Protein AF-A0AAW1CPH3-F1 (afdb_monomer)

Sequence (191 aa):
MELYNGFWQSIVKRCFHSVTSPLFIKCTDALCAEPLKKKKRLDPAIIKQREERKKRRLEKQIRRLEKNVRQFKPISECEIPLEIINNRKLHERTIAINREIIDKRLSVFKQWSQLKVNQNLKDALMIDRISASHRRALDNLKLVSPFLYKAAIEAESNFLPFKAVGPVETPPIEKFDSPDGEYNDISKKWD

Mean predicted aligned error: 14.7 Å

InterPro domains:
  IPR019192 Large ribosomal subunit protein mL40 [PF09812] (31-190)
  IPR039145 Large ribosomal subunit protein mL40, metazoa/plants [PTHR13359] (25-190)

Solvent-accessible surface area (backbone atoms only — not comparable to full-atom values): 12862 Å² total; per-residue (Å²): 142,81,88,84,82,87,78,94,71,83,84,74,80,72,69,74,56,87,69,88,74,86,85,69,88,55,80,76,81,84,77,85,66,77,79,77,79,77,80,76,80,74,56,69,68,60,53,52,52,52,51,51,53,51,50,57,51,50,54,52,51,51,56,50,51,59,55,55,74,68,56,75,82,84,61,72,90,82,51,80,60,66,67,56,65,76,42,38,79,81,71,60,79,91,71,88,78,55,67,71,60,52,53,52,49,52,53,51,50,54,52,50,51,53,52,51,52,53,50,52,51,52,51,50,53,48,53,49,49,52,52,52,50,51,50,53,50,49,54,53,37,42,74,77,35,60,67,60,38,54,62,72,68,55,79,69,80,78,60,67,88,75,84,84,81,77,89,68,98,65,82,86,67,84,89,67,83,74,81,88,79,86,87,77,87,80,75,84,83,86,131

pLDDT: mean 85.1, std 16.48, range [34.34, 98.69]

Radius of gyration: 42.98 Å; Cα contacts (8 Å, |Δi|>4): 21; chains: 1; bounding box: 62×103×97 Å

Foldseek 3Di:
DDDDDDDDDDPPVFPFDFDDDDDDTDGDDDPPDDPDDPDDDDDPVVVVVVVVVVVVVVVVVVVVVVVVVPDDDDDPVVDDDPVCVVVVVVVDDPDDDDPVNVVVVVVVVVVVVVVVVVVVVVVVVVVVVVVVVVVVVLVVCCVVDVVVSVVVPDDDPPCPPDDDDDDDPDDDDPPDDDDDDDDDDPDDDDD

Structure (mmCIF, N/CA/C/O backbone):
data_AF-A0AAW1CPH3-F1
#
_entry.id   AF-A0AAW1CPH3-F1
#
loop_
_atom_site.group_PDB
_atom_site.id
_atom_site.type_symbol
_atom_site.label_atom_id
_atom_site.label_alt_id
_atom_site.label_comp_id
_atom_site.label_asym_id
_atom_site.label_entity_id
_atom_site.label_seq_id
_atom_site.pdbx_PDB_ins_code
_atom_site.Cartn_x
_atom_site.Cartn_y
_atom_site.Cartn_z
_atom_site.occupancy
_atom_site.B_iso_or_equiv
_atom_site.auth_seq_id
_atom_site.auth_comp_id
_atom_site.auth_asym_id
_atom_site.auth_atom_id
_atom_site.pdbx_PDB_model_num
ATOM 1 N N . MET A 1 1 ? 9.388 -62.680 68.139 1.00 41.94 1 MET A N 1
ATOM 2 C CA . MET A 1 1 ? 10.177 -63.852 67.704 1.00 41.94 1 MET A CA 1
ATOM 3 C C . MET A 1 1 ? 9.242 -64.745 66.907 1.00 41.94 1 MET A C 1
ATOM 5 O O . MET A 1 1 ? 8.567 -65.579 67.488 1.00 41.94 1 MET A O 1
ATOM 9 N N . GLU A 1 2 ? 9.151 -64.493 65.603 1.00 34.34 2 GLU A N 1
ATOM 10 C CA . GLU A 1 2 ? 8.293 -65.196 64.636 1.00 34.34 2 GLU A CA 1
ATOM 11 C C . GLU A 1 2 ? 9.205 -65.619 63.468 1.00 34.34 2 GLU A C 1
ATOM 13 O O . GLU A 1 2 ? 10.010 -64.807 63.022 1.00 34.34 2 GLU A O 1
ATOM 18 N N . LEU A 1 3 ? 9.369 -66.920 63.204 1.00 38.31 3 LEU A N 1
ATOM 19 C CA . LEU A 1 3 ? 8.631 -67.781 62.258 1.00 38.31 3 LEU A CA 1
ATOM 20 C C . LEU A 1 3 ? 9.247 -67.834 60.843 1.00 38.31 3 LEU A C 1
ATOM 22 O O . LEU A 1 3 ? 9.790 -66.858 60.345 1.00 38.31 3 LEU A O 1
ATOM 26 N N . TYR A 1 4 ? 9.031 -68.998 60.215 1.00 36.34 4 TYR A N 1
ATOM 27 C CA . TYR A 1 4 ? 9.249 -69.411 58.817 1.00 36.34 4 TYR A CA 1
ATOM 28 C C . TYR A 1 4 ? 10.580 -70.111 58.507 1.00 36.34 4 TYR A C 1
ATOM 30 O O . TYR A 1 4 ? 11.614 -69.489 58.315 1.00 36.34 4 TYR A O 1
ATOM 38 N N . ASN A 1 5 ? 10.642 -71.445 58.603 1.00 38.94 5 ASN A N 1
ATOM 39 C CA . ASN A 1 5 ? 10.091 -72.453 57.674 1.00 38.94 5 ASN A CA 1
ATOM 40 C C . ASN A 1 5 ? 10.500 -72.258 56.210 1.00 38.94 5 ASN A C 1
ATOM 42 O O . ASN A 1 5 ? 9.908 -71.460 55.497 1.00 38.94 5 ASN A O 1
ATOM 46 N N . GLY A 1 6 ? 11.405 -73.143 55.779 1.00 40.38 6 GLY A N 1
ATOM 47 C CA . GLY A 1 6 ? 11.276 -73.897 54.535 1.00 40.38 6 GLY A CA 1
ATOM 48 C C . GLY A 1 6 ? 11.672 -73.179 53.252 1.00 40.38 6 GLY A C 1
ATOM 49 O O . GLY A 1 6 ? 10.979 -72.283 52.803 1.00 40.38 6 GLY A O 1
ATOM 50 N N . PHE A 1 7 ? 12.705 -73.697 52.585 1.00 36.22 7 PHE A N 1
ATOM 51 C CA . PHE A 1 7 ? 12.556 -74.229 51.226 1.00 36.22 7 PHE A CA 1
ATOM 52 C C . PHE A 1 7 ? 13.875 -74.876 50.781 1.00 36.22 7 PHE A C 1
ATOM 54 O O . PHE A 1 7 ? 14.796 -74.220 50.301 1.00 36.22 7 PHE A O 1
ATOM 61 N N . TRP A 1 8 ? 13.959 -76.201 50.906 1.00 43.38 8 TRP A N 1
ATOM 62 C CA . TRP A 1 8 ? 14.760 -76.974 49.965 1.00 43.38 8 TRP A CA 1
ATOM 63 C C . TRP A 1 8 ? 14.093 -76.844 48.603 1.00 43.38 8 TRP A C 1
ATOM 65 O O . TRP A 1 8 ? 13.033 -77.431 48.408 1.00 43.38 8 TRP A O 1
ATOM 75 N N . GLN A 1 9 ? 14.697 -76.130 47.656 1.00 40.72 9 GLN A N 1
ATOM 76 C CA . GLN A 1 9 ? 14.417 -76.385 46.247 1.00 40.72 9 GLN A CA 1
ATOM 77 C C . GLN A 1 9 ? 15.702 -76.356 45.430 1.00 40.72 9 GLN A C 1
ATOM 79 O O . GLN A 1 9 ? 16.324 -75.323 45.196 1.00 40.72 9 GLN A O 1
ATOM 84 N N . SER A 1 10 ? 16.070 -77.560 44.999 1.00 43.00 10 SER A N 1
ATOM 85 C CA . SER A 1 10 ? 17.005 -77.864 43.931 1.00 43.00 10 SER A CA 1
ATOM 86 C C . SER A 1 10 ? 16.874 -76.872 42.771 1.00 43.00 10 SER A C 1
ATOM 88 O O . SER A 1 10 ? 15.887 -76.897 42.033 1.00 43.00 10 SER A O 1
ATOM 90 N N . ILE A 1 11 ? 17.897 -76.049 42.544 1.00 48.59 11 ILE A N 1
ATOM 91 C CA . ILE A 1 11 ? 18.018 -75.252 41.317 1.00 48.59 11 ILE A CA 1
ATOM 92 C C . ILE A 1 11 ? 18.600 -76.164 40.230 1.00 48.59 11 ILE A C 1
ATOM 94 O O . ILE A 1 11 ? 19.672 -75.936 39.683 1.00 48.59 11 ILE A O 1
ATOM 98 N N . VAL A 1 12 ? 17.861 -77.221 39.892 1.00 49.38 12 VAL A N 1
ATOM 99 C CA . VAL A 1 12 ? 17.913 -77.767 38.538 1.00 49.38 12 VAL A CA 1
ATOM 100 C C . VAL A 1 12 ? 17.024 -76.832 37.724 1.00 49.38 12 VAL A C 1
ATOM 102 O O . VAL A 1 12 ? 15.829 -77.078 37.560 1.00 49.38 12 VAL A O 1
ATOM 105 N N . LYS A 1 13 ? 17.581 -75.699 37.279 1.00 53.50 13 LYS A N 1
ATOM 106 C CA . LYS A 1 13 ? 16.906 -74.821 36.314 1.00 53.50 13 LYS A CA 1
ATOM 107 C C . LYS A 1 13 ? 16.882 -75.541 34.973 1.00 53.50 13 LYS A C 1
ATOM 109 O O . LYS A 1 13 ? 17.753 -75.364 34.130 1.00 53.50 13 LYS A O 1
ATOM 114 N N . ARG A 1 14 ? 15.883 -76.403 34.810 1.00 50.94 14 ARG A N 1
ATOM 115 C CA . ARG A 1 14 ? 15.535 -77.003 33.530 1.00 50.94 14 ARG A CA 1
ATOM 116 C C . ARG A 1 14 ? 14.948 -75.889 32.665 1.00 50.94 14 ARG A C 1
ATOM 118 O O . ARG A 1 14 ? 13.814 -75.477 32.888 1.00 50.94 14 ARG A O 1
ATOM 125 N N . CYS A 1 15 ? 15.711 -75.369 31.708 1.00 58.75 15 CYS A N 1
ATOM 126 C CA . CYS A 1 15 ? 15.195 -74.422 30.717 1.00 58.75 15 CYS A CA 1
ATOM 127 C C . CYS A 1 15 ? 14.383 -75.177 29.653 1.00 58.75 15 CYS A C 1
ATOM 129 O O . CYS A 1 15 ? 14.742 -75.188 28.479 1.00 58.75 15 CYS A O 1
ATOM 131 N N . PHE A 1 16 ? 13.300 -75.835 30.068 1.00 51.44 16 PHE A N 1
ATOM 132 C CA . PHE A 1 16 ? 12.337 -76.434 29.152 1.00 51.44 16 PHE A CA 1
ATOM 133 C C . PHE A 1 16 ? 11.347 -75.360 28.707 1.00 51.44 16 PHE A C 1
ATOM 135 O O . PHE A 1 16 ? 10.623 -74.808 29.530 1.00 51.44 16 PHE A O 1
ATOM 142 N N . HIS A 1 17 ? 11.311 -75.070 27.409 1.00 60.88 17 HIS A N 1
ATOM 143 C CA . HIS A 1 17 ? 10.282 -74.218 26.820 1.00 60.88 17 HIS A CA 1
ATOM 144 C C . HIS A 1 17 ? 9.398 -75.076 25.911 1.00 60.88 17 HIS A C 1
ATOM 146 O O . HIS A 1 17 ? 9.890 -75.658 24.944 1.00 60.88 17 HIS A O 1
ATOM 152 N N . SER A 1 18 ? 8.101 -75.165 26.218 1.00 52.84 18 SER A N 1
ATOM 153 C CA . SER A 1 18 ? 7.096 -75.762 25.333 1.00 52.84 18 SER A CA 1
ATOM 154 C C . SER A 1 18 ? 6.430 -74.660 24.518 1.00 52.84 18 SER A C 1
ATOM 156 O O . SER A 1 18 ? 5.607 -73.910 25.039 1.00 52.84 18 SER A O 1
ATOM 158 N N . VAL A 1 19 ? 6.790 -74.553 23.242 1.00 56.03 19 VAL A N 1
ATOM 159 C CA . VAL A 1 19 ? 6.025 -73.758 2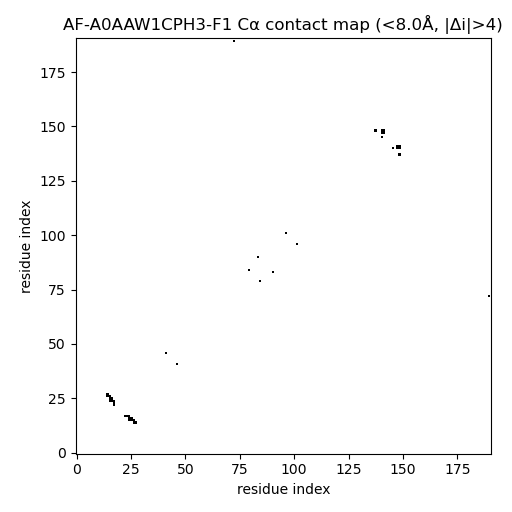2.274 1.00 56.03 19 VAL A CA 1
ATOM 160 C C . VAL A 1 19 ? 4.993 -74.679 21.622 1.00 56.03 19 VAL A C 1
ATOM 162 O O . VAL A 1 19 ? 5.284 -75.834 21.312 1.00 56.03 19 VAL A O 1
ATOM 165 N N . THR A 1 20 ? 3.767 -74.185 21.494 1.00 55.59 20 THR A N 1
ATOM 166 C CA . THR A 1 20 ? 2.568 -74.905 21.055 1.00 55.59 20 THR A CA 1
ATOM 167 C C . THR A 1 20 ? 2.736 -75.545 19.661 1.00 55.59 20 THR A C 1
ATOM 169 O O . THR A 1 20 ? 2.799 -74.822 18.680 1.00 55.59 20 THR A O 1
ATOM 172 N N . SER A 1 21 ? 2.758 -76.889 19.622 1.00 57.75 21 SER A N 1
ATOM 173 C CA . SER A 1 21 ? 2.566 -77.866 18.513 1.00 57.75 21 SER A CA 1
ATOM 174 C C . SER A 1 21 ? 3.352 -77.753 17.174 1.00 57.75 21 SER A C 1
ATOM 176 O O . SER A 1 21 ? 3.432 -76.669 16.603 1.00 57.75 21 SER A O 1
ATOM 178 N N . PRO A 1 22 ? 3.815 -78.880 16.569 1.00 58.44 22 PRO A N 1
ATOM 179 C CA . PRO A 1 22 ? 3.953 -80.224 17.135 1.00 58.44 22 PRO A CA 1
ATOM 180 C C . PRO A 1 22 ? 5.276 -80.349 17.918 1.00 58.44 22 PRO A C 1
ATOM 182 O O . PRO A 1 22 ? 6.305 -79.786 17.556 1.00 58.44 22 PRO A O 1
ATOM 185 N N . LEU A 1 23 ? 5.196 -81.044 19.053 1.00 59.91 23 LEU A N 1
ATOM 186 C CA . LEU A 1 23 ? 6.109 -81.036 20.204 1.00 59.91 23 LEU A CA 1
ATOM 187 C C . LEU A 1 23 ? 7.581 -81.387 19.895 1.00 59.91 23 LEU A C 1
ATOM 189 O O . LEU A 1 23 ? 7.905 -82.542 19.636 1.00 59.91 23 LEU A O 1
ATOM 193 N N . PHE A 1 24 ? 8.491 -80.424 20.087 1.00 58.25 24 PHE A N 1
ATOM 194 C CA . PHE A 1 24 ? 9.937 -80.667 20.187 1.00 58.25 24 PHE A CA 1
ATOM 195 C C . PHE A 1 24 ? 10.493 -79.995 21.449 1.00 58.25 24 PHE A C 1
ATOM 197 O O . PHE A 1 24 ? 10.568 -78.768 21.524 1.00 58.25 24 PHE A O 1
ATOM 204 N N . ILE A 1 25 ? 10.893 -80.783 22.451 1.00 66.06 25 ILE A N 1
ATOM 205 C CA . ILE A 1 25 ? 11.572 -80.259 23.644 1.00 66.06 25 ILE A CA 1
ATOM 206 C C . ILE A 1 25 ? 13.019 -79.953 23.251 1.00 66.06 25 ILE A C 1
ATOM 208 O O . ILE A 1 25 ? 13.783 -80.863 22.937 1.00 66.06 25 ILE A O 1
ATOM 212 N N . LYS A 1 26 ? 13.400 -78.672 23.259 1.00 61.72 26 LYS A N 1
ATOM 213 C CA . LYS A 1 26 ? 14.785 -78.240 23.030 1.00 61.72 26 LYS A CA 1
ATOM 214 C C . LYS A 1 26 ? 15.433 -77.879 24.362 1.00 61.72 26 LYS A C 1
ATOM 216 O O . LYS A 1 26 ? 14.870 -77.098 25.125 1.00 61.72 26 LYS A O 1
ATOM 221 N N . CYS A 1 27 ? 16.611 -78.437 24.624 1.00 58.16 27 CYS A N 1
ATOM 222 C CA . CYS A 1 27 ? 17.436 -78.096 25.778 1.00 58.16 27 CYS A CA 1
ATOM 223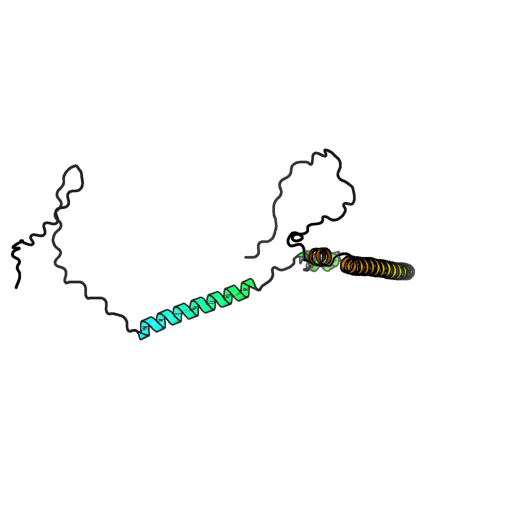 C C . CYS A 1 27 ? 18.651 -77.305 25.279 1.00 58.16 27 CYS A C 1
ATOM 225 O O . CYS A 1 27 ? 19.360 -77.775 24.394 1.00 58.16 27 CYS A O 1
ATOM 227 N N . THR A 1 28 ? 18.862 -76.093 25.791 1.00 63.22 28 THR A N 1
ATOM 228 C CA . THR A 1 28 ? 20.076 -75.307 25.520 1.00 63.22 28 THR A CA 1
ATOM 229 C C . THR A 1 28 ? 21.076 -75.508 26.647 1.00 63.22 28 THR A C 1
ATOM 231 O O . THR A 1 28 ? 20.691 -75.407 27.815 1.00 63.22 28 THR A O 1
ATOM 234 N N . ASP A 1 29 ? 22.344 -75.735 26.306 1.00 63.59 29 ASP A N 1
ATOM 235 C CA . ASP A 1 29 ? 23.420 -75.873 27.286 1.00 63.59 29 ASP A CA 1
ATOM 236 C C . ASP A 1 29 ? 23.623 -74.578 28.078 1.00 63.59 29 ASP A C 1
ATOM 238 O O . ASP A 1 29 ? 23.593 -73.467 27.537 1.00 63.59 29 ASP A O 1
ATOM 242 N N . ALA A 1 30 ? 23.833 -74.717 29.386 1.00 66.81 30 ALA A N 1
ATOM 243 C CA . ALA A 1 30 ? 24.163 -73.590 30.242 1.00 66.81 30 ALA A CA 1
ATOM 244 C C . ALA A 1 30 ? 25.594 -73.127 29.927 1.00 66.81 30 ALA A C 1
ATOM 246 O O . ALA A 1 30 ? 26.569 -73.691 30.417 1.00 66.81 30 ALA A O 1
ATOM 247 N N . LEU A 1 31 ? 25.725 -72.091 29.095 1.00 63.47 31 LEU A N 1
ATOM 248 C CA . LEU A 1 31 ? 27.000 -71.414 28.876 1.00 63.47 31 LEU A CA 1
ATOM 249 C C . LEU A 1 31 ? 27.389 -70.681 30.167 1.00 63.47 31 LEU A C 1
ATOM 251 O O . LEU A 1 31 ? 26.891 -69.593 30.457 1.00 63.47 31 LEU A O 1
ATOM 255 N N . CYS A 1 32 ? 28.277 -71.296 30.948 1.00 57.25 32 CYS A N 1
ATOM 256 C CA . CYS A 1 32 ? 28.870 -70.757 32.175 1.00 57.25 32 CYS A CA 1
ATOM 257 C C . CYS A 1 32 ? 29.866 -69.616 31.885 1.00 57.25 32 CYS A C 1
ATOM 259 O O . CYS A 1 32 ? 31.014 -69.660 32.322 1.00 57.25 32 CYS A O 1
ATOM 261 N N . ALA A 1 33 ? 29.460 -68.606 31.113 1.00 69.19 33 ALA A N 1
ATOM 262 C CA . ALA A 1 33 ? 30.272 -67.416 30.894 1.00 69.19 33 ALA A CA 1
ATOM 263 C C . ALA A 1 33 ? 30.428 -66.642 32.213 1.00 69.19 33 ALA A C 1
ATOM 265 O O . ALA A 1 33 ? 29.459 -66.474 32.960 1.00 69.19 33 ALA A O 1
ATOM 266 N N . GLU A 1 34 ? 31.638 -66.148 32.490 1.00 66.25 34 GLU A N 1
ATOM 267 C CA . GLU A 1 34 ? 31.864 -65.251 33.623 1.00 66.25 34 GLU A CA 1
ATOM 268 C C . GLU A 1 34 ? 30.907 -64.051 33.533 1.00 66.25 34 GLU A C 1
ATOM 270 O O . GLU A 1 34 ? 30.700 -63.502 32.442 1.00 66.25 34 GLU A O 1
ATOM 275 N N . PRO A 1 35 ? 30.300 -63.627 34.656 1.00 74.50 35 PRO A N 1
ATOM 276 C CA . PRO A 1 35 ? 29.352 -62.526 34.646 1.00 74.50 35 PRO A CA 1
ATOM 277 C C . PRO A 1 35 ? 29.997 -61.280 34.031 1.00 74.50 35 PRO A C 1
ATOM 279 O O . PRO A 1 35 ? 31.085 -60.857 34.428 1.00 74.50 35 PRO A O 1
ATOM 282 N N . LEU A 1 36 ? 29.313 -60.693 33.042 1.00 72.00 36 LEU A N 1
ATOM 283 C CA . LEU A 1 36 ? 29.802 -59.552 32.271 1.00 72.00 36 LEU A CA 1
ATOM 284 C C . LEU A 1 36 ? 30.292 -58.448 33.219 1.00 72.00 36 LEU A C 1
ATOM 286 O O . LEU A 1 36 ? 29.531 -57.962 34.062 1.00 72.00 36 LEU A O 1
ATOM 290 N N . LYS A 1 37 ? 31.559 -58.032 33.072 1.00 77.75 37 LYS A N 1
ATOM 291 C CA . LYS A 1 37 ? 32.145 -56.965 33.897 1.00 77.75 37 LYS A CA 1
ATOM 292 C C . LYS A 1 37 ? 31.219 -55.749 33.885 1.00 77.75 37 LYS A C 1
ATOM 294 O O . LYS A 1 37 ? 30.879 -55.220 32.823 1.00 77.75 37 LYS A O 1
ATOM 299 N N . LYS A 1 38 ? 30.812 -55.300 35.077 1.00 78.06 38 LYS A N 1
ATOM 300 C CA . LYS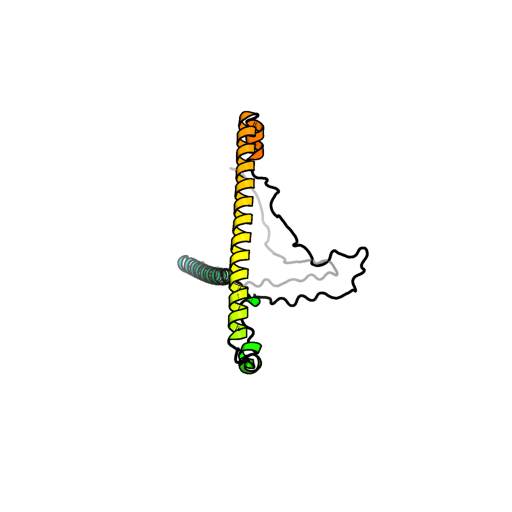 A 1 38 ? 29.914 -54.151 35.238 1.00 78.06 38 LYS A CA 1
ATOM 301 C C . LYS A 1 38 ? 30.505 -52.951 34.499 1.00 78.06 38 LYS A C 1
ATOM 303 O O . LYS A 1 38 ? 31.656 -52.580 34.736 1.00 78.06 38 LYS A O 1
ATOM 308 N N . LYS A 1 39 ? 29.722 -52.341 33.603 1.00 77.06 39 LYS A N 1
ATOM 309 C CA . LYS A 1 39 ? 30.138 -51.119 32.901 1.00 77.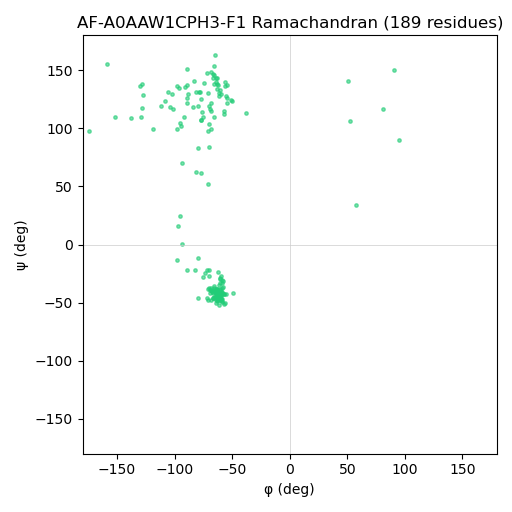06 39 LYS A CA 1
ATOM 310 C C . LYS A 1 39 ? 30.537 -50.076 33.945 1.00 77.06 39 LYS A C 1
ATOM 312 O O . LYS A 1 39 ? 29.735 -49.733 34.815 1.00 77.06 39 LYS A O 1
ATOM 317 N N . LYS A 1 40 ? 31.782 -49.598 33.872 1.00 78.50 40 LYS A N 1
ATOM 318 C CA . LYS A 1 40 ? 32.274 -48.554 34.775 1.00 78.50 40 LYS A CA 1
ATOM 319 C C . LYS A 1 40 ? 31.425 -47.299 34.574 1.00 78.50 40 LYS A C 1
ATOM 321 O O . LYS A 1 40 ? 31.194 -46.879 33.438 1.00 78.50 40 LYS A O 1
ATOM 326 N N . ARG A 1 41 ? 30.933 -46.728 35.677 1.00 78.12 41 ARG A N 1
ATOM 327 C CA . ARG A 1 41 ? 30.238 -45.438 35.652 1.00 78.12 41 ARG A CA 1
ATOM 328 C C . ARG A 1 41 ? 31.235 -44.401 35.141 1.00 78.12 41 ARG A C 1
ATOM 330 O O . ARG A 1 41 ? 32.356 -44.350 35.630 1.00 78.12 41 ARG A O 1
ATOM 337 N N . LEU A 1 42 ? 30.841 -43.640 34.124 1.00 75.81 42 LEU A N 1
ATOM 338 C CA . LEU A 1 42 ? 31.672 -42.560 33.602 1.00 75.81 42 LEU A CA 1
ATOM 339 C C . LEU A 1 42 ? 31.813 -41.470 34.663 1.00 75.81 42 LEU A C 1
ATOM 341 O O . LEU A 1 42 ? 30.857 -41.198 35.396 1.00 75.81 42 LEU A O 1
ATOM 345 N N . ASP A 1 43 ? 32.980 -40.835 34.699 1.00 84.19 43 ASP A N 1
ATOM 346 C CA . ASP A 1 43 ? 33.232 -39.729 35.613 1.00 84.19 43 ASP A CA 1
ATOM 347 C C . ASP A 1 43 ? 32.189 -38.619 35.413 1.00 84.19 43 ASP A C 1
ATOM 349 O O . ASP A 1 43 ? 31.839 -38.288 34.269 1.00 84.19 43 ASP A O 1
ATOM 353 N N . PRO A 1 44 ? 31.701 -37.995 36.499 1.00 85.06 44 PRO A N 1
ATOM 354 C CA . PRO A 1 44 ? 30.681 -36.951 36.416 1.00 85.06 44 PRO A CA 1
ATOM 355 C C . PRO A 1 44 ? 31.131 -35.764 35.547 1.00 85.06 44 PRO A C 1
ATOM 357 O O . PRO A 1 44 ? 30.317 -35.167 34.841 1.00 85.06 44 PRO A O 1
ATOM 360 N N . ALA A 1 45 ? 32.436 -35.470 35.514 1.00 86.38 45 ALA A N 1
ATOM 361 C CA . ALA A 1 45 ? 33.018 -34.436 34.661 1.00 86.38 45 ALA A CA 1
ATOM 362 C C . ALA A 1 45 ? 32.864 -34.740 33.156 1.00 86.38 45 ALA A C 1
ATOM 364 O O . ALA A 1 45 ? 32.543 -33.846 32.371 1.00 86.38 45 ALA A O 1
ATOM 365 N N . ILE A 1 46 ? 33.022 -36.004 32.747 1.00 85.06 46 ILE A N 1
ATOM 366 C CA . ILE A 1 46 ? 32.896 -36.432 31.344 1.00 85.06 46 ILE A CA 1
ATOM 367 C C . ILE A 1 46 ? 31.430 -36.358 30.891 1.00 85.06 46 ILE A C 1
ATOM 369 O O . ILE A 1 46 ? 31.151 -35.972 29.752 1.00 85.06 46 ILE A O 1
ATOM 373 N N . ILE A 1 47 ? 30.484 -36.694 31.775 1.00 85.44 47 ILE A N 1
ATOM 374 C CA . ILE A 1 47 ? 29.039 -36.589 31.506 1.00 85.44 47 ILE A CA 1
ATOM 375 C C . ILE A 1 47 ? 28.650 -35.120 31.301 1.00 85.44 47 ILE A C 1
ATOM 377 O O . ILE A 1 47 ? 28.104 -34.781 30.248 1.00 85.44 47 ILE A O 1
ATOM 381 N N . LYS A 1 48 ? 29.049 -34.237 32.228 1.00 88.94 48 LYS A N 1
ATOM 382 C CA . LYS A 1 48 ? 28.812 -32.788 32.134 1.00 88.94 48 LYS A CA 1
ATOM 383 C C . LYS A 1 48 ? 29.393 -32.196 30.847 1.00 88.94 48 LYS A C 1
ATOM 385 O O . LYS A 1 48 ? 28.725 -31.430 30.158 1.00 88.94 48 LYS A O 1
ATOM 390 N N . GLN A 1 49 ? 30.602 -32.608 30.456 1.00 89.69 49 GLN A N 1
ATOM 391 C CA . GLN A 1 49 ? 31.228 -32.141 29.216 1.00 89.69 49 GLN A CA 1
ATOM 392 C C . GLN A 1 49 ? 30.469 -32.608 27.959 1.00 89.69 49 GLN A C 1
ATOM 394 O O . GLN A 1 49 ? 30.366 -31.864 26.980 1.00 89.69 49 GLN A O 1
ATOM 399 N N . ARG A 1 50 ? 29.926 -33.834 27.950 1.00 90.19 50 ARG A N 1
ATOM 400 C CA . ARG A 1 50 ? 29.103 -34.337 26.833 1.00 90.19 50 ARG A CA 1
ATOM 401 C C . ARG A 1 50 ? 27.784 -33.577 26.720 1.00 90.19 50 ARG A C 1
ATOM 403 O O . ARG A 1 50 ? 27.382 -33.244 25.605 1.00 90.19 50 ARG A O 1
ATOM 410 N N . GLU A 1 51 ? 27.138 -33.292 27.843 1.00 90.75 51 GLU A N 1
ATOM 411 C CA . GLU A 1 51 ? 25.905 -32.500 27.899 1.00 90.75 51 GLU A CA 1
ATOM 412 C C . GLU A 1 51 ? 26.141 -31.063 27.439 1.00 90.75 51 GLU A C 1
ATOM 414 O O . GLU A 1 51 ? 25.421 -30.570 26.573 1.00 90.75 51 GLU A O 1
ATOM 419 N N . GLU A 1 52 ? 27.212 -30.423 27.909 1.00 92.50 52 GLU A N 1
ATOM 420 C CA . GLU A 1 52 ? 27.564 -29.066 27.497 1.00 92.50 52 GLU A CA 1
ATOM 421 C C . GLU A 1 52 ? 27.887 -28.989 25.995 1.00 92.50 52 GLU A C 1
ATOM 423 O O . GLU A 1 52 ? 27.460 -28.062 25.305 1.00 92.50 52 GLU A O 1
ATOM 428 N N . ARG A 1 53 ? 28.562 -30.005 25.436 1.00 92.25 53 ARG A N 1
ATOM 429 C CA . ARG A 1 53 ? 28.773 -30.114 23.981 1.00 92.25 53 ARG A CA 1
ATOM 430 C C . ARG A 1 53 ? 27.454 -30.242 23.214 1.00 92.25 53 ARG A C 1
ATOM 432 O O . ARG A 1 53 ? 27.327 -29.626 22.157 1.00 92.25 53 ARG A O 1
ATOM 439 N N . LYS A 1 54 ? 26.483 -31.019 23.711 1.00 94.62 54 LYS A N 1
ATOM 440 C CA . LYS A 1 54 ? 25.147 -31.131 23.095 1.00 94.62 54 LYS A CA 1
ATOM 441 C C . LYS A 1 54 ? 24.390 -29.805 23.173 1.00 94.62 54 LYS A C 1
ATOM 443 O O . LYS A 1 54 ? 23.884 -29.353 22.151 1.00 94.62 54 LYS A O 1
ATOM 448 N N . LYS A 1 55 ? 24.407 -29.143 24.333 1.00 95.19 55 LYS A N 1
ATOM 449 C CA . LYS A 1 55 ? 23.783 -27.831 24.545 1.00 95.19 55 LYS A CA 1
ATOM 450 C C . LYS A 1 55 ? 24.337 -26.787 23.575 1.00 95.19 55 LYS A C 1
ATOM 452 O O . LYS A 1 55 ? 23.578 -26.195 22.820 1.00 95.19 55 LYS A O 1
ATOM 457 N N . ARG A 1 56 ? 25.665 -26.659 23.486 1.00 94.12 56 ARG A N 1
ATOM 458 C CA . ARG A 1 56 ? 26.327 -25.725 22.558 1.00 94.12 56 ARG A CA 1
ATOM 459 C C . ARG A 1 56 ? 26.011 -26.020 21.085 1.00 94.12 56 ARG A C 1
ATOM 461 O O . ARG A 1 56 ? 25.969 -25.098 20.274 1.00 94.12 56 ARG A O 1
ATOM 468 N N . ARG A 1 57 ? 25.825 -27.291 20.703 1.00 95.25 57 ARG A N 1
ATOM 469 C CA . ARG A 1 57 ? 25.416 -27.667 19.333 1.00 95.25 57 ARG A CA 1
ATOM 470 C C . ARG A 1 57 ? 23.987 -27.221 19.039 1.00 95.25 57 ARG A C 1
ATOM 472 O O . ARG A 1 57 ? 23.772 -26.593 18.006 1.00 95.25 57 ARG A O 1
ATOM 479 N N . LEU A 1 58 ? 23.063 -27.495 19.957 1.00 95.94 58 LEU A N 1
ATOM 480 C CA . LEU A 1 58 ? 21.663 -27.086 19.840 1.00 95.94 58 LEU A CA 1
ATOM 481 C C . LEU A 1 58 ? 21.531 -25.561 19.821 1.00 95.94 58 LEU A C 1
ATOM 483 O O . LEU A 1 58 ? 20.897 -25.025 18.924 1.00 95.94 58 LEU A O 1
ATOM 487 N N . GLU A 1 59 ? 22.219 -24.845 20.711 1.00 95.62 59 GLU A N 1
ATOM 488 C CA . GLU A 1 59 ? 22.241 -23.375 20.724 1.00 95.62 59 GLU A CA 1
ATOM 489 C C . GLU A 1 59 ? 22.731 -22.791 19.392 1.00 95.62 59 GLU A C 1
ATOM 491 O O . GLU A 1 59 ? 22.154 -21.837 18.876 1.00 95.62 59 GLU A O 1
ATOM 496 N N . LYS A 1 60 ? 23.780 -23.369 18.793 1.00 95.50 60 LYS A N 1
ATOM 497 C CA . LYS A 1 60 ? 24.265 -22.933 17.475 1.00 95.50 60 LYS A CA 1
ATOM 498 C C . LYS A 1 60 ? 23.252 -23.206 16.364 1.00 95.50 60 LYS A C 1
ATOM 500 O O . LYS A 1 60 ? 23.140 -22.387 15.457 1.00 95.50 60 LYS A O 1
ATOM 505 N N . GLN A 1 61 ? 22.556 -24.341 16.405 1.00 93.69 61 GLN A N 1
ATOM 506 C CA . GLN A 1 61 ? 21.514 -24.673 15.429 1.00 93.69 61 GLN A CA 1
ATOM 507 C C . GLN A 1 61 ? 20.318 -23.731 15.560 1.00 93.69 61 GLN A C 1
ATOM 509 O O . GLN A 1 61 ? 19.897 -23.166 14.557 1.00 93.69 61 GLN A O 1
ATOM 514 N N . ILE A 1 62 ? 19.859 -23.483 16.788 1.00 93.31 62 ILE A N 1
ATOM 515 C CA . ILE A 1 62 ? 18.795 -22.521 17.092 1.00 93.31 62 ILE A CA 1
ATOM 516 C C . ILE A 1 62 ? 19.175 -21.137 16.558 1.00 93.31 62 ILE A C 1
ATOM 518 O O . ILE A 1 62 ? 18.438 -20.583 15.754 1.00 93.31 62 ILE A O 1
ATOM 522 N N . ARG A 1 63 ? 20.380 -20.633 16.863 1.00 92.12 63 ARG A N 1
ATOM 523 C CA . ARG A 1 63 ? 20.850 -19.330 16.349 1.00 92.12 63 ARG A CA 1
ATOM 524 C C . ARG A 1 63 ? 20.884 -19.244 14.818 1.00 92.12 63 ARG A C 1
ATOM 526 O O . ARG A 1 63 ? 20.687 -18.167 14.263 1.00 92.12 63 ARG A O 1
ATOM 533 N N . ARG A 1 64 ? 21.176 -20.348 14.119 1.00 88.88 64 ARG A N 1
ATOM 534 C CA . ARG A 1 64 ? 21.155 -20.391 12.644 1.00 88.88 64 ARG A CA 1
ATOM 535 C C . ARG A 1 64 ? 19.726 -20.352 12.110 1.00 88.88 64 ARG A C 1
ATOM 537 O O . ARG A 1 64 ? 19.455 -19.568 11.209 1.00 88.88 64 ARG A O 1
ATOM 544 N N . LEU A 1 65 ? 18.828 -21.146 12.690 1.00 88.94 65 LEU A N 1
ATOM 545 C CA . LEU A 1 65 ? 17.414 -21.167 12.312 1.00 88.94 65 LEU A CA 1
ATOM 546 C C . LEU A 1 65 ? 16.744 -19.815 12.588 1.00 88.94 65 LEU A C 1
ATOM 548 O O . LEU A 1 65 ? 16.082 -19.277 11.711 1.00 88.94 65 LEU A O 1
ATOM 552 N N . GLU A 1 66 ? 17.005 -19.205 13.745 1.00 89.06 66 GLU A N 1
ATOM 553 C CA . GLU A 1 66 ? 16.521 -17.862 14.085 1.00 89.06 66 GLU A CA 1
ATOM 554 C C . GLU A 1 66 ? 17.000 -16.794 13.095 1.00 89.06 66 GLU A C 1
ATOM 556 O O . GLU A 1 66 ? 16.255 -15.870 12.775 1.00 89.06 66 GLU A O 1
ATOM 561 N N . LYS A 1 67 ? 18.239 -16.907 12.596 1.00 85.94 67 LYS A N 1
ATOM 562 C CA . LYS A 1 67 ? 18.763 -15.983 11.585 1.00 85.94 67 LYS A CA 1
ATOM 563 C C . LYS A 1 67 ? 18.038 -16.144 10.246 1.00 85.94 67 LYS A C 1
ATOM 565 O O . LYS A 1 67 ? 17.736 -15.132 9.622 1.00 85.94 67 LYS A O 1
ATOM 570 N N . ASN A 1 68 ? 17.747 -17.377 9.834 1.00 82.19 68 ASN A N 1
ATOM 571 C CA . ASN A 1 68 ? 17.051 -17.663 8.577 1.00 82.19 68 ASN A CA 1
ATOM 572 C C . ASN A 1 68 ? 15.580 -17.222 8.624 1.00 82.19 68 ASN A C 1
ATOM 574 O O . ASN A 1 68 ? 15.118 -16.587 7.687 1.00 82.19 68 ASN A O 1
ATOM 578 N N . VAL A 1 69 ? 14.870 -17.456 9.735 1.00 81.94 69 VAL A N 1
ATOM 579 C CA . VAL A 1 69 ? 13.459 -17.038 9.906 1.00 81.94 69 VAL A CA 1
ATOM 580 C C . VAL A 1 69 ? 13.278 -15.519 9.774 1.00 81.94 69 VAL A C 1
ATOM 582 O O . VAL A 1 69 ? 12.217 -15.046 9.381 1.00 81.94 69 VAL A O 1
ATOM 585 N N . ARG A 1 70 ? 14.316 -14.736 10.086 1.00 78.75 70 ARG A N 1
ATOM 586 C CA . ARG A 1 70 ? 14.297 -13.271 9.946 1.00 78.75 70 ARG A CA 1
ATOM 587 C C . ARG A 1 70 ? 14.528 -12.780 8.517 1.00 78.75 70 ARG A C 1
ATOM 589 O O . ARG A 1 70 ? 14.379 -11.585 8.277 1.00 78.75 70 ARG A O 1
ATOM 596 N N . GLN A 1 71 ? 14.945 -13.642 7.591 1.00 84.56 71 GLN A N 1
ATOM 597 C CA . GLN A 1 71 ? 15.137 -13.249 6.199 1.00 84.56 71 GLN A CA 1
ATOM 598 C C . GLN A 1 71 ? 13.777 -13.222 5.502 1.00 84.56 71 GLN A C 1
ATOM 600 O O . GLN A 1 71 ? 13.074 -14.227 5.440 1.00 84.56 71 GLN A O 1
ATOM 605 N N . PHE A 1 72 ? 13.391 -12.051 4.998 1.00 87.06 72 PHE A N 1
ATOM 606 C CA . PHE A 1 72 ? 12.168 -11.913 4.218 1.00 87.06 72 PHE A CA 1
ATOM 607 C C . PHE A 1 72 ? 12.338 -12.552 2.842 1.00 87.06 72 PHE A C 1
ATOM 609 O O . PHE A 1 72 ? 13.423 -12.521 2.257 1.00 87.06 72 PHE A O 1
ATOM 616 N N . LYS A 1 73 ? 11.243 -13.101 2.311 1.00 89.12 73 LYS A N 1
ATOM 617 C CA . LYS A 1 73 ? 11.192 -13.542 0.917 1.00 89.12 73 LYS A CA 1
ATOM 618 C C . LYS A 1 73 ? 11.408 -12.322 0.008 1.00 89.12 73 LYS A C 1
ATOM 620 O O . LYS A 1 73 ? 10.836 -11.268 0.297 1.00 89.12 73 LYS A O 1
ATOM 625 N N . PRO A 1 74 ? 12.214 -12.436 -1.058 1.00 89.38 74 PRO A N 1
ATOM 626 C CA . PRO A 1 74 ? 12.417 -11.327 -1.981 1.00 89.38 74 PRO A CA 1
ATOM 627 C C . PRO A 1 74 ? 11.119 -11.007 -2.733 1.00 89.38 74 PRO A C 1
ATOM 629 O O . PRO A 1 74 ? 10.317 -11.898 -3.025 1.00 89.38 74 PRO A O 1
ATOM 632 N N . ILE A 1 75 ? 10.917 -9.726 -3.044 1.00 91.62 75 ILE A N 1
ATOM 633 C CA . ILE A 1 75 ? 9.740 -9.234 -3.769 1.00 91.62 75 ILE A CA 1
ATOM 634 C C . ILE A 1 75 ? 10.098 -9.171 -5.252 1.00 91.62 75 ILE A C 1
ATOM 636 O O . ILE A 1 75 ? 10.767 -8.239 -5.698 1.00 91.62 75 ILE A O 1
ATOM 640 N N . SER A 1 76 ? 9.644 -10.162 -6.020 1.00 87.81 76 SER A N 1
ATOM 641 C CA . SER A 1 76 ? 9.998 -10.304 -7.439 1.00 87.81 76 SER A CA 1
ATOM 642 C C . SER A 1 76 ? 9.570 -9.121 -8.308 1.00 87.81 76 SER A C 1
ATOM 644 O O . SER A 1 76 ? 10.212 -8.852 -9.311 1.00 87.81 76 SER A O 1
ATOM 646 N N . GLU A 1 77 ? 8.501 -8.417 -7.936 1.00 89.06 77 GLU A N 1
ATOM 647 C CA . GLU A 1 77 ? 7.968 -7.260 -8.674 1.00 89.06 77 GLU A CA 1
ATOM 648 C C . GLU A 1 77 ? 8.835 -6.004 -8.515 1.00 89.06 77 GLU A C 1
ATOM 650 O O . GLU A 1 77 ? 8.813 -5.119 -9.368 1.00 89.06 77 GLU A O 1
ATOM 655 N N . CYS A 1 78 ? 9.599 -5.914 -7.422 1.00 90.94 78 CYS A N 1
ATOM 656 C CA . CYS A 1 78 ? 10.517 -4.802 -7.186 1.00 90.94 78 CYS A CA 1
ATOM 657 C C . CYS A 1 78 ? 11.856 -4.992 -7.910 1.00 90.94 78 CYS A C 1
ATOM 659 O O . CYS A 1 78 ? 12.577 -4.018 -8.130 1.00 90.94 78 CYS A O 1
ATOM 661 N N . GLU A 1 79 ? 12.206 -6.229 -8.259 1.00 90.12 79 GLU A N 1
ATOM 662 C CA . GLU A 1 79 ? 13.451 -6.560 -8.942 1.00 90.12 79 GLU A CA 1
ATOM 663 C C . GLU A 1 79 ? 13.270 -6.493 -10.461 1.00 90.12 79 GLU A C 1
ATOM 665 O O . GLU A 1 79 ? 12.285 -6.968 -11.020 1.00 90.12 79 GLU A O 1
ATOM 670 N N . ILE A 1 80 ? 14.247 -5.910 -11.157 1.00 89.38 80 ILE A N 1
ATOM 671 C CA . ILE A 1 80 ? 14.225 -5.852 -12.619 1.00 89.38 80 ILE A CA 1
ATOM 672 C C . ILE A 1 80 ? 14.629 -7.231 -13.159 1.00 89.38 80 ILE A C 1
ATOM 674 O O . ILE A 1 80 ? 15.720 -7.707 -12.828 1.00 89.38 80 ILE A O 1
ATOM 678 N N . PRO A 1 81 ? 13.818 -7.863 -14.026 1.00 91.06 81 PRO A N 1
ATOM 679 C CA . PRO A 1 81 ? 14.186 -9.121 -14.658 1.00 91.06 81 PRO A CA 1
ATOM 680 C C . PRO A 1 81 ? 15.519 -9.025 -15.410 1.00 91.06 81 PRO A C 1
ATOM 682 O O . PRO A 1 81 ? 15.762 -8.081 -16.167 1.00 91.06 81 PRO A O 1
ATOM 685 N N . LEU A 1 82 ? 16.364 -10.048 -15.252 1.00 90.38 82 LEU A N 1
ATOM 686 C CA . LEU A 1 82 ? 17.685 -10.113 -15.891 1.00 90.38 82 LEU A CA 1
ATOM 687 C C . LEU A 1 82 ? 17.602 -10.040 -17.423 1.00 90.38 82 LEU A C 1
ATOM 689 O O . LEU A 1 82 ? 18.489 -9.482 -18.062 1.00 90.38 82 LEU A O 1
ATOM 693 N N . GLU A 1 83 ? 16.519 -10.546 -18.014 1.00 91.31 83 GLU A N 1
ATOM 694 C CA . GLU A 1 83 ? 16.270 -10.497 -19.458 1.00 91.31 83 GLU A CA 1
ATOM 695 C C . GLU A 1 83 ? 16.238 -9.061 -19.995 1.00 91.31 83 GLU A C 1
ATOM 697 O O . GLU A 1 83 ? 16.848 -8.775 -21.024 1.00 91.31 83 GLU A O 1
ATOM 702 N N . ILE A 1 84 ? 15.599 -8.136 -19.270 1.00 90.56 84 ILE A N 1
ATOM 703 C CA . ILE A 1 84 ? 15.500 -6.721 -19.661 1.00 90.56 84 ILE A CA 1
ATOM 704 C C . ILE A 1 84 ? 16.867 -6.044 -19.550 1.00 90.56 84 ILE A C 1
ATOM 706 O O . ILE A 1 84 ? 17.238 -5.242 -20.408 1.00 90.56 84 ILE A O 1
ATOM 710 N N . ILE A 1 85 ? 17.636 -6.385 -18.512 1.00 90.75 85 ILE A N 1
ATOM 711 C CA . ILE A 1 85 ? 18.986 -5.850 -18.298 1.00 90.75 85 ILE A CA 1
ATOM 712 C C . ILE A 1 85 ? 19.918 -6.306 -19.427 1.00 90.75 85 ILE A C 1
ATOM 714 O O . ILE A 1 85 ? 20.615 -5.481 -20.021 1.00 90.75 85 ILE A O 1
ATOM 718 N N . ASN A 1 86 ? 19.887 -7.597 -19.765 1.00 92.75 86 ASN A N 1
ATOM 719 C CA . ASN A 1 86 ? 20.693 -8.176 -20.840 1.00 92.75 86 ASN A CA 1
ATOM 720 C C . ASN A 1 86 ? 20.318 -7.580 -22.207 1.00 92.75 86 ASN A C 1
ATOM 722 O O . ASN A 1 86 ? 21.192 -7.271 -23.016 1.00 92.75 86 ASN A O 1
ATOM 726 N N . ASN A 1 87 ? 19.025 -7.332 -22.428 1.00 92.12 87 ASN A N 1
ATOM 727 C CA . ASN A 1 87 ? 18.482 -6.772 -23.664 1.00 92.12 87 ASN A CA 1
ATOM 728 C C . ASN A 1 87 ? 18.298 -5.248 -23.621 1.00 92.12 87 ASN A C 1
ATOM 730 O O . ASN A 1 87 ? 17.492 -4.698 -24.374 1.00 92.12 87 ASN A O 1
ATOM 734 N N . ARG A 1 88 ? 19.056 -4.529 -22.782 1.00 89.31 88 ARG A N 1
ATOM 735 C CA . ARG A 1 88 ? 18.890 -3.079 -22.575 1.00 89.31 88 ARG A CA 1
ATOM 736 C C . ARG A 1 88 ? 18.826 -2.275 -23.876 1.00 89.31 88 ARG A C 1
ATOM 738 O O . ARG A 1 88 ? 17.988 -1.389 -23.993 1.00 89.31 88 ARG A O 1
ATOM 745 N N . LYS A 1 89 ? 19.669 -2.603 -24.860 1.00 88.06 89 LYS A N 1
ATOM 746 C CA . LYS A 1 89 ? 19.724 -1.899 -26.154 1.00 88.06 89 LYS A CA 1
ATOM 747 C C . LYS A 1 89 ? 18.405 -1.963 -26.936 1.00 88.06 89 LYS A C 1
ATOM 749 O O . LYS A 1 89 ? 18.114 -1.036 -27.676 1.00 88.06 89 LYS A O 1
ATOM 754 N N . LEU A 1 90 ? 17.614 -3.027 -26.771 1.00 88.12 90 LEU A N 1
ATOM 755 C CA . LEU A 1 90 ? 16.298 -3.162 -27.412 1.00 88.12 90 LEU A CA 1
ATOM 756 C C . LEU A 1 90 ? 15.235 -2.284 -26.737 1.00 88.12 90 LEU A C 1
ATOM 758 O O . LEU A 1 90 ? 14.273 -1.869 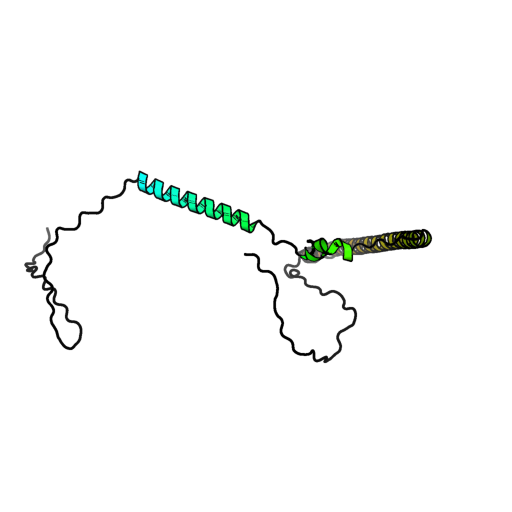-27.378 1.00 88.12 90 LEU A O 1
ATOM 762 N N . HIS A 1 91 ? 15.402 -2.003 -25.443 1.00 83.62 91 HIS A N 1
ATOM 763 C CA . HIS A 1 91 ? 14.450 -1.232 -24.640 1.00 83.62 91 HIS A CA 1
ATOM 764 C C . HIS A 1 91 ? 14.834 0.247 -24.486 1.00 83.62 91 HIS A C 1
ATOM 766 O O . HIS A 1 91 ? 14.014 1.055 -24.042 1.00 83.62 91 HIS A O 1
ATOM 772 N N . GLU A 1 92 ? 16.065 0.618 -24.838 1.00 87.38 92 GLU A N 1
ATOM 773 C CA . GLU A 1 92 ? 16.550 1.991 -24.769 1.00 87.38 92 GLU A CA 1
ATOM 774 C C . GLU A 1 92 ? 15.864 2.862 -25.833 1.00 87.38 92 GLU A C 1
ATOM 776 O O . GLU A 1 92 ? 15.947 2.613 -27.035 1.00 87.38 92 GLU A O 1
ATOM 781 N N . ARG A 1 93 ? 15.143 3.897 -25.385 1.00 83.12 93 ARG A N 1
ATOM 782 C CA . ARG A 1 93 ? 14.425 4.827 -26.265 1.00 83.12 93 ARG A CA 1
ATOM 783 C C . ARG A 1 93 ? 15.250 6.089 -26.483 1.00 83.12 93 ARG A C 1
ATOM 785 O O . ARG A 1 93 ? 15.190 7.012 -25.675 1.00 83.12 93 ARG A O 1
ATOM 792 N N . THR A 1 94 ? 15.944 6.172 -27.609 1.00 80.69 94 THR A N 1
ATOM 793 C CA . THR A 1 94 ? 16.661 7.389 -28.023 1.00 80.69 94 THR A CA 1
ATOM 794 C C . THR A 1 94 ? 15.771 8.229 -28.937 1.00 80.69 94 THR A C 1
ATOM 796 O O . THR A 1 94 ? 15.978 8.299 -30.144 1.00 80.69 94 THR A O 1
ATOM 799 N N . ILE A 1 95 ? 14.717 8.826 -28.376 1.00 84.31 95 ILE A N 1
ATOM 800 C CA . ILE A 1 95 ? 13.799 9.694 -29.128 1.00 84.31 95 ILE A CA 1
ATOM 801 C C . ILE A 1 95 ? 14.118 11.144 -28.775 1.00 84.31 95 ILE A C 1
ATOM 803 O O . ILE A 1 95 ? 13.973 11.548 -27.621 1.00 84.31 95 ILE A O 1
ATOM 807 N N . ALA A 1 96 ? 14.528 11.937 -29.767 1.00 84.56 96 ALA A N 1
ATOM 808 C CA . ALA A 1 96 ? 14.681 13.377 -29.601 1.00 84.56 96 ALA A CA 1
ATOM 809 C C . ALA A 1 96 ? 13.293 14.015 -29.440 1.00 84.56 96 ALA A C 1
ATOM 811 O O . ALA A 1 96 ? 12.445 13.937 -30.329 1.00 84.56 96 ALA A O 1
ATOM 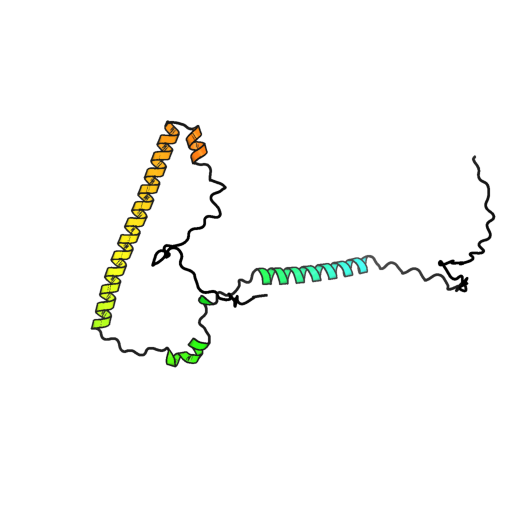812 N N . ILE A 1 97 ? 13.039 14.612 -28.277 1.00 88.38 97 ILE A N 1
ATOM 813 C CA . ILE A 1 97 ? 11.743 15.213 -27.960 1.00 88.38 97 ILE A CA 1
ATOM 814 C C . ILE A 1 97 ? 11.759 16.673 -28.426 1.00 88.38 97 ILE A C 1
ATOM 816 O O . ILE A 1 97 ? 12.633 17.442 -28.029 1.00 88.38 97 ILE A O 1
ATOM 820 N N . ASN A 1 98 ? 10.778 17.064 -29.244 1.00 94.50 98 ASN A N 1
ATOM 821 C CA . ASN A 1 98 ? 10.597 18.459 -29.648 1.00 94.50 98 ASN A CA 1
ATOM 822 C C . ASN A 1 98 ? 10.148 19.328 -28.453 1.00 94.50 98 ASN A C 1
ATOM 824 O O . ASN A 1 98 ? 9.402 18.863 -27.588 1.00 94.50 98 ASN A O 1
ATOM 828 N N . ARG A 1 99 ? 10.538 20.607 -28.436 1.00 94.88 99 ARG A N 1
ATOM 829 C CA . ARG A 1 99 ? 10.187 21.578 -27.384 1.00 94.88 99 ARG A CA 1
ATOM 830 C C . ARG A 1 99 ? 8.677 21.691 -27.178 1.00 94.88 99 ARG A C 1
ATOM 832 O O . ARG A 1 99 ? 8.214 21.607 -26.050 1.00 94.88 99 ARG A O 1
ATOM 839 N N . GLU A 1 100 ? 7.903 21.717 -28.259 1.00 95.94 100 GLU A N 1
ATOM 840 C CA . GLU A 1 100 ? 6.436 21.772 -28.185 1.00 95.94 100 GLU A CA 1
ATOM 841 C C . GLU A 1 100 ? 5.822 20.603 -27.399 1.00 95.94 100 GLU A C 1
ATOM 843 O O . GLU A 1 100 ? 4.825 20.764 -26.694 1.00 95.94 100 GLU A O 1
ATOM 848 N N . ILE A 1 101 ? 6.402 19.402 -27.511 1.00 95.12 101 ILE A N 1
ATOM 849 C CA . ILE A 1 101 ? 5.933 18.214 -26.785 1.00 95.12 101 ILE A CA 1
ATOM 850 C C . ILE A 1 101 ? 6.267 18.351 -25.297 1.00 95.12 101 ILE A C 1
ATOM 852 O O . ILE A 1 101 ? 5.463 17.958 -24.448 1.00 95.12 101 ILE A O 1
ATOM 856 N N . ILE A 1 102 ? 7.435 18.912 -24.977 1.00 95.88 102 ILE A N 1
ATOM 857 C CA . ILE A 1 102 ? 7.855 19.181 -23.598 1.00 95.88 102 ILE A CA 1
ATOM 858 C C . ILE A 1 102 ? 6.899 20.191 -22.960 1.00 95.88 102 ILE A C 1
ATOM 860 O O . ILE A 1 102 ? 6.356 19.909 -21.894 1.00 95.88 102 ILE A O 1
ATOM 864 N N . ASP A 1 103 ? 6.609 21.299 -23.640 1.00 97.50 103 ASP A N 1
ATOM 865 C CA . ASP A 1 103 ? 5.718 22.345 -23.128 1.00 97.50 103 ASP A CA 1
ATOM 866 C C . ASP A 1 103 ? 4.291 21.822 -22.908 1.00 97.50 103 ASP A C 1
ATOM 868 O O . ASP A 1 103 ? 3.684 22.065 -21.860 1.00 97.50 103 ASP A O 1
ATOM 872 N N . LYS A 1 104 ? 3.774 21.011 -23.844 1.00 97.31 104 LYS A N 1
ATOM 873 C CA . LYS A 1 104 ? 2.479 20.324 -23.686 1.00 97.31 104 LYS A CA 1
ATOM 874 C C . LYS A 1 104 ? 2.468 19.423 -22.452 1.00 97.31 104 LYS A C 1
ATOM 876 O O . LYS A 1 104 ? 1.533 19.494 -21.655 1.00 97.31 104 LYS A O 1
ATOM 881 N N . ARG A 1 105 ? 3.509 18.606 -22.255 1.00 96.75 105 ARG A N 1
ATOM 882 C CA . ARG A 1 105 ? 3.631 17.735 -21.072 1.00 96.75 105 ARG A CA 1
ATOM 883 C C . ARG A 1 105 ? 3.684 18.545 -19.783 1.00 96.75 105 ARG A C 1
ATOM 885 O O . ARG A 1 105 ? 2.963 18.220 -18.846 1.00 96.75 105 ARG A O 1
ATOM 892 N N . LEU A 1 106 ? 4.490 19.604 -19.739 1.00 97.69 106 LEU A N 1
ATOM 893 C CA . LEU A 1 106 ? 4.606 20.476 -18.568 1.00 97.69 106 LEU A CA 1
ATOM 894 C C . LEU A 1 106 ? 3.266 21.129 -18.213 1.00 97.69 106 LEU A C 1
ATOM 896 O O . LEU A 1 106 ? 2.887 21.144 -17.041 1.00 97.69 106 LEU A O 1
ATOM 900 N N . SER A 1 107 ? 2.519 21.603 -19.213 1.00 98.12 107 SER A N 1
ATOM 901 C CA . SER A 1 107 ? 1.175 22.153 -19.012 1.00 98.12 107 SER A CA 1
ATOM 902 C C . SER A 1 107 ? 0.221 21.118 -18.404 1.00 98.12 107 SER A C 1
ATOM 904 O O . SER A 1 107 ? -0.434 21.401 -17.398 1.00 98.12 107 SER A O 1
ATOM 906 N N . VAL A 1 108 ? 0.205 19.892 -18.943 1.00 98.38 108 VAL A N 1
ATOM 907 C CA . VAL A 1 108 ? -0.614 18.787 -18.413 1.00 98.38 108 VAL A CA 1
ATOM 908 C C . VAL A 1 108 ? -0.212 18.438 -16.981 1.00 98.38 108 VAL A C 1
ATOM 910 O O . VAL A 1 108 ? -1.079 18.323 -16.119 1.00 98.38 108 VAL A O 1
ATOM 913 N N . PHE A 1 109 ? 1.085 18.328 -16.684 1.00 98.38 109 PHE A N 1
ATOM 914 C CA . PHE A 1 109 ? 1.554 18.030 -15.328 1.00 98.38 109 PHE A CA 1
ATOM 915 C C . PHE A 1 109 ? 1.181 19.121 -14.325 1.00 98.38 109 PHE A C 1
ATOM 917 O O . PHE A 1 109 ? 0.775 18.807 -13.204 1.00 98.38 109 PHE A O 1
ATOM 924 N N . LYS A 1 110 ? 1.264 20.396 -14.721 1.00 98.44 110 LYS A N 1
ATOM 925 C CA . LYS A 1 110 ? 0.836 21.518 -13.878 1.00 98.44 110 LYS A CA 1
ATOM 926 C C . LYS A 1 110 ? -0.655 21.422 -13.549 1.00 98.44 110 LYS A C 1
ATOM 928 O O . LYS A 1 110 ? -1.021 21.529 -12.380 1.00 98.44 110 LYS A O 1
ATOM 933 N N . GLN A 1 111 ? -1.497 21.184 -14.555 1.00 98.38 111 GLN A N 1
ATOM 934 C CA . GLN A 1 111 ? -2.942 21.023 -14.362 1.00 98.38 111 GLN A CA 1
ATOM 935 C C . GLN A 1 111 ? -3.258 19.798 -13.496 1.00 98.38 111 GLN A C 1
ATOM 937 O O . GLN A 1 111 ? -4.041 19.889 -12.554 1.00 98.38 111 GLN A O 1
ATOM 942 N N . TRP A 1 112 ? -2.596 18.668 -13.755 1.00 98.44 112 TRP A N 1
ATOM 943 C CA . TRP A 1 112 ? -2.760 17.444 -12.975 1.00 98.44 112 TRP A CA 1
ATOM 944 C C . TRP A 1 112 ? -2.395 17.636 -11.501 1.00 98.44 112 TRP A C 1
ATOM 946 O O . TRP A 1 112 ? -3.144 17.217 -10.620 1.00 98.44 112 TRP A O 1
ATOM 956 N N . SER A 1 113 ? -1.282 18.321 -11.228 1.00 98.44 113 SER A N 1
ATOM 957 C CA . SER A 1 113 ? -0.857 18.649 -9.865 1.00 98.44 113 SER A CA 1
ATOM 958 C C . SER A 1 113 ? -1.913 19.486 -9.137 1.00 98.44 113 SER A C 1
ATOM 960 O O . SER A 1 113 ? -2.333 19.131 -8.036 1.00 98.44 113 SER A O 1
ATOM 962 N N . GLN A 1 114 ? -2.432 20.535 -9.783 1.00 98.31 114 GLN A N 1
ATOM 963 C CA . GLN A 1 114 ? -3.502 21.364 -9.218 1.00 98.31 114 GLN A CA 1
ATOM 964 C C . GLN A 1 114 ? -4.773 20.555 -8.933 1.00 98.31 114 GLN A C 1
ATOM 966 O O . GLN A 1 114 ? -5.358 20.681 -7.856 1.00 98.31 114 GLN A O 1
ATOM 971 N N . LEU A 1 115 ? -5.187 19.691 -9.866 1.00 98.69 115 LEU A N 1
ATOM 972 C CA . LEU A 1 115 ? -6.346 18.817 -9.679 1.00 98.69 115 LEU A CA 1
ATOM 973 C C . LEU A 1 115 ? -6.159 17.877 -8.487 1.00 98.69 115 LEU A C 1
ATOM 975 O O . LEU A 1 115 ? -7.077 17.736 -7.680 1.00 98.69 115 LEU A O 1
ATOM 979 N N . LYS A 1 116 ? -4.976 17.275 -8.338 1.00 98.50 116 LYS A N 1
ATOM 980 C CA . LYS A 1 116 ? -4.687 16.362 -7.227 1.00 98.50 116 LYS A CA 1
ATOM 981 C C . LYS A 1 116 ? -4.629 17.065 -5.881 1.00 98.50 116 LYS A C 1
ATOM 983 O O . LYS A 1 116 ? -5.186 16.548 -4.918 1.00 98.50 116 LYS A O 1
ATOM 988 N N . VAL A 1 117 ? -4.055 18.264 -5.818 1.00 98.50 117 VAL A N 1
ATOM 989 C CA . VAL A 1 117 ? -4.101 19.088 -4.602 1.00 98.50 117 VAL A CA 1
ATOM 990 C C . VAL A 1 117 ? -5.549 19.406 -4.225 1.00 98.50 117 VAL A C 1
ATOM 992 O O . VAL A 1 117 ? -5.943 19.196 -3.081 1.00 98.50 117 VAL A O 1
ATOM 995 N N . ASN A 1 118 ? -6.370 19.833 -5.187 1.00 98.56 118 ASN A N 1
ATOM 996 C CA . ASN A 1 118 ? -7.778 20.144 -4.936 1.00 98.56 118 ASN A CA 1
ATOM 997 C C . ASN A 1 118 ? -8.588 18.915 -4.500 1.00 98.56 118 ASN A C 1
ATOM 999 O O . ASN A 1 118 ? -9.453 19.038 -3.634 1.00 98.56 118 ASN A O 1
ATOM 1003 N N . GLN A 1 119 ? -8.328 17.745 -5.089 1.00 98.50 119 GLN A N 1
ATOM 1004 C CA . GLN A 1 119 ? -8.951 16.484 -4.686 1.00 98.50 119 GLN A CA 1
ATOM 1005 C C . GLN A 1 119 ? -8.589 16.147 -3.234 1.00 98.50 119 GLN A C 1
ATOM 1007 O O . GLN A 1 119 ? -9.481 16.003 -2.404 1.00 98.50 119 GLN A O 1
ATOM 1012 N N . ASN A 1 120 ? -7.297 16.155 -2.903 1.00 98.38 120 ASN A N 1
ATOM 1013 C CA . ASN A 1 120 ? -6.822 15.842 -1.557 1.00 98.38 120 ASN A CA 1
ATOM 1014 C C . ASN A 1 120 ? -7.372 16.817 -0.503 1.00 98.38 120 ASN A C 1
ATOM 1016 O O . ASN A 1 120 ? -7.737 16.396 0.591 1.00 98.38 120 ASN A O 1
ATOM 1020 N N . LEU A 1 121 ? -7.464 18.114 -0.826 1.00 98.62 121 LEU A N 1
ATOM 1021 C CA . LEU A 1 121 ? -8.063 19.107 0.070 1.00 98.62 121 LEU A CA 1
ATOM 1022 C C . LEU A 1 121 ? -9.549 18.830 0.314 1.00 98.62 121 LEU A C 1
ATOM 1024 O O . LEU A 1 121 ? -10.007 18.929 1.449 1.00 98.62 121 LEU A O 1
ATOM 1028 N N . LYS A 1 122 ? -10.311 18.473 -0.727 1.00 98.56 122 LYS A N 1
ATOM 1029 C CA . LYS A 1 122 ? -11.728 18.109 -0.576 1.00 98.56 122 LYS A CA 1
ATOM 1030 C C . LYS A 1 122 ? -11.897 16.868 0.296 1.00 98.56 122 LYS A C 1
ATOM 1032 O O . LYS A 1 122 ? -12.759 16.876 1.172 1.00 98.56 122 LYS A O 1
ATOM 1037 N N . ASP A 1 123 ? -11.061 15.856 0.089 1.00 98.44 123 ASP A N 1
ATOM 1038 C CA . ASP A 1 123 ? -11.097 14.614 0.861 1.00 98.44 123 ASP A CA 1
ATOM 1039 C C . ASP A 1 123 ? -10.753 14.874 2.337 1.00 98.44 123 ASP A C 1
ATOM 1041 O O . ASP A 1 123 ? -11.488 14.447 3.228 1.00 98.44 123 ASP A O 1
ATOM 1045 N N . ALA A 1 124 ? -9.710 15.665 2.609 1.00 98.44 124 ALA A N 1
ATOM 1046 C CA . ALA A 1 124 ? -9.337 16.065 3.967 1.00 98.44 124 ALA A CA 1
ATOM 1047 C C . ALA A 1 124 ? -10.466 16.841 4.668 1.00 98.44 124 ALA A C 1
ATOM 1049 O O . ALA A 1 124 ? -10.871 16.487 5.775 1.00 98.44 124 ALA A O 1
ATOM 1050 N N . LEU A 1 125 ? -11.053 17.836 3.991 1.00 98.56 125 LEU A N 1
ATOM 1051 C CA . LEU A 1 125 ? -12.185 18.596 4.527 1.00 98.56 125 LEU A CA 1
ATOM 1052 C C . LEU A 1 125 ? -13.411 17.710 4.788 1.00 98.56 125 LEU A C 1
ATOM 1054 O O . LEU A 1 125 ? -14.163 17.962 5.730 1.00 98.56 125 LEU A O 1
ATOM 1058 N N . MET A 1 126 ? -13.642 16.688 3.961 1.00 98.56 126 MET A N 1
ATOM 1059 C CA . MET A 1 126 ? -14.728 15.732 4.174 1.00 98.56 126 MET A CA 1
ATOM 1060 C C . MET A 1 126 ? -14.486 14.891 5.431 1.00 98.56 126 MET A C 1
ATOM 1062 O O . MET A 1 126 ? -15.389 14.766 6.259 1.00 98.56 126 MET A O 1
ATOM 1066 N N . ILE A 1 127 ? -13.269 14.374 5.614 1.00 98.50 127 ILE A N 1
ATOM 1067 C CA . ILE A 1 127 ? -12.881 13.614 6.813 1.00 98.50 127 ILE A CA 1
ATOM 1068 C C . ILE A 1 127 ? -13.032 14.476 8.072 1.00 98.50 127 ILE A C 1
ATOM 1070 O O . ILE A 1 127 ? -13.589 14.009 9.070 1.00 98.50 127 ILE A O 1
ATOM 1074 N N . ASP A 1 128 ? -12.614 15.742 8.018 1.00 98.56 128 ASP A N 1
ATOM 1075 C CA . ASP A 1 128 ? -12.759 16.683 9.132 1.00 98.56 128 ASP A CA 1
ATOM 1076 C C . ASP A 1 128 ? -14.230 16.931 9.478 1.00 98.56 128 ASP A C 1
ATOM 1078 O O . ASP A 1 128 ? -14.611 16.913 10.652 1.00 98.56 128 ASP A O 1
ATOM 1082 N N . ARG A 1 129 ? -15.088 17.108 8.465 1.00 98.56 129 ARG A N 1
ATOM 1083 C CA . ARG A 1 129 ? -16.538 17.273 8.656 1.00 98.56 129 ARG A CA 1
ATOM 1084 C C . ARG A 1 129 ? -17.171 16.040 9.287 1.00 98.56 129 ARG A C 1
ATOM 1086 O O . ARG A 1 129 ? -17.915 16.185 10.257 1.00 98.56 129 ARG A O 1
ATOM 1093 N N . ILE A 1 130 ? -16.864 14.847 8.772 1.00 98.56 130 ILE A N 1
ATOM 1094 C CA . ILE A 1 130 ? -17.358 13.579 9.327 1.00 98.56 130 ILE A CA 1
ATOM 1095 C C . ILE A 1 130 ? -16.902 13.454 10.784 1.00 98.56 130 ILE A C 1
ATOM 1097 O O . ILE A 1 130 ? -17.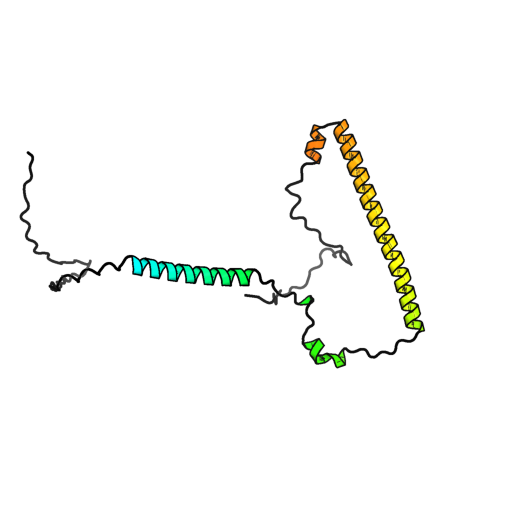729 13.245 11.671 1.00 98.56 130 ILE A O 1
ATOM 1101 N N . SER A 1 131 ? -15.621 13.692 11.061 1.00 98.38 131 SER A N 1
ATOM 1102 C CA . SER A 1 131 ? -15.053 13.608 12.410 1.00 98.38 131 SER A CA 1
ATOM 1103 C C . SER A 1 131 ? -15.688 14.610 13.377 1.00 98.38 131 SER A C 1
ATOM 1105 O O . SER A 1 131 ? -16.024 14.255 14.508 1.00 98.38 131 SER A O 1
ATOM 1107 N N . ALA A 1 132 ? -15.905 15.855 12.943 1.00 98.38 132 ALA A N 1
ATOM 1108 C CA . ALA A 1 132 ? -16.576 16.876 13.743 1.00 98.38 132 ALA A CA 1
ATOM 1109 C C . ALA A 1 132 ? -18.042 16.512 14.020 1.00 98.38 132 ALA A C 1
ATOM 1111 O O . ALA A 1 132 ? -18.515 16.692 15.143 1.00 98.38 132 ALA A O 1
ATOM 1112 N N . SER A 1 133 ? -18.752 15.974 13.022 1.00 98.44 133 SER A N 1
ATOM 1113 C CA . SER A 1 133 ? -20.133 15.510 13.190 1.00 98.44 133 SER A CA 1
ATOM 1114 C C . SER A 1 133 ? -20.224 14.338 14.169 1.00 98.44 133 SER A C 1
ATOM 1116 O O . SER A 1 133 ? -21.072 14.358 15.059 1.00 98.44 133 SER A O 1
ATOM 1118 N N . HIS A 1 134 ? -19.290 13.387 14.085 1.00 97.31 134 HIS A N 1
ATOM 1119 C CA . HIS A 1 134 ? -19.213 12.243 14.985 1.00 97.31 134 HIS A CA 1
ATOM 1120 C C . HIS A 1 134 ? -18.947 12.682 16.432 1.00 97.31 134 HIS A C 1
ATOM 1122 O O . HIS A 1 134 ? -19.660 12.259 17.339 1.00 97.31 134 HIS A O 1
ATOM 1128 N N . ARG A 1 135 ? -17.997 13.602 16.656 1.00 97.62 135 ARG A N 1
ATOM 1129 C CA . ARG A 1 135 ? -17.730 14.167 17.993 1.00 97.62 135 ARG A CA 1
ATOM 1130 C C . ARG A 1 135 ? -18.962 14.846 18.586 1.00 97.62 135 ARG A C 1
ATOM 1132 O O . ARG A 1 135 ? -19.354 14.517 19.698 1.00 97.62 135 ARG A O 1
ATOM 1139 N N . ARG A 1 136 ? -19.619 15.726 17.820 1.00 98.06 136 ARG A N 1
ATOM 1140 C CA . ARG A 1 136 ? -20.852 16.404 18.264 1.00 98.06 136 ARG A CA 1
ATOM 1141 C C . ARG A 1 136 ? -21.961 15.408 18.604 1.00 98.06 136 ARG A C 1
ATOM 1143 O O . ARG A 1 136 ? -22.670 15.601 19.586 1.00 98.06 136 ARG A O 1
ATOM 1150 N N . ALA A 1 137 ? -22.113 14.351 17.805 1.00 97.81 137 ALA A N 1
ATOM 1151 C CA . ALA A 1 137 ? -23.086 13.299 18.073 1.00 97.81 137 ALA A CA 1
ATOM 1152 C C . ALA A 1 137 ? -22.790 12.578 19.400 1.00 97.81 137 ALA A C 1
ATOM 1154 O O . ALA A 1 137 ? -23.710 12.376 20.190 1.00 97.81 137 ALA A O 1
ATOM 1155 N N . LEU A 1 138 ? -21.522 12.261 19.683 1.00 97.56 138 LEU A N 1
ATOM 1156 C CA . LEU A 1 138 ? -21.108 11.642 20.946 1.00 97.56 138 LEU A CA 1
ATOM 1157 C C . LEU A 1 138 ? -21.280 12.572 22.154 1.00 97.56 138 LEU A C 1
ATOM 1159 O O . LEU A 1 138 ? -21.732 12.114 23.204 1.00 97.56 138 LEU A O 1
ATOM 1163 N N . ASP A 1 139 ? -20.971 13.862 22.012 1.00 97.62 139 ASP A N 1
ATOM 1164 C CA . ASP A 1 139 ? -21.172 14.855 23.074 1.00 97.62 139 ASP A CA 1
ATOM 1165 C C . ASP A 1 139 ? -22.659 14.975 23.433 1.00 97.62 139 ASP A C 1
ATOM 1167 O O . ASP A 1 139 ? -23.028 14.904 24.607 1.00 97.62 139 ASP A O 1
ATOM 1171 N N . ASN A 1 140 ? -23.530 15.057 22.422 1.00 97.56 140 ASN A N 1
ATOM 1172 C CA . ASN A 1 140 ? -24.978 15.062 22.622 1.00 97.56 140 ASN A CA 1
ATOM 1173 C C . ASN A 1 140 ? -25.472 13.746 23.242 1.00 97.56 140 ASN A C 1
ATOM 1175 O O . ASN A 1 140 ? -26.276 13.769 24.173 1.00 97.56 140 ASN A O 1
ATOM 1179 N N . LEU A 1 141 ? -24.968 12.599 22.774 1.00 97.81 141 LEU A N 1
ATOM 1180 C CA . LEU A 1 141 ? -25.326 11.288 23.321 1.00 97.81 141 LEU A CA 1
ATOM 1181 C C . LEU A 1 141 ? -24.960 11.185 24.803 1.00 97.81 141 LEU A C 1
ATOM 1183 O O . LEU A 1 141 ? -25.748 10.672 25.591 1.00 97.81 141 LEU A O 1
ATOM 1187 N N . LYS A 1 142 ? -23.805 11.726 25.199 1.00 97.25 142 LYS A N 1
ATOM 1188 C CA . LYS A 1 142 ? -23.349 11.756 26.592 1.00 97.25 142 LYS A CA 1
ATOM 1189 C C . LYS A 1 142 ? -24.265 12.586 27.494 1.00 97.25 142 LYS A C 1
ATOM 1191 O O . LYS A 1 142 ? -24.483 12.189 28.637 1.00 97.25 142 LYS A O 1
ATOM 1196 N N . LEU A 1 143 ? -24.790 13.708 26.991 1.00 97.06 143 LEU A N 1
ATOM 1197 C CA . LEU A 1 143 ? -25.747 14.551 27.719 1.00 97.06 143 LEU A CA 1
ATOM 1198 C C . LEU A 1 143 ? -27.103 13.857 27.903 1.00 97.06 143 LEU A C 1
ATOM 1200 O O . LEU A 1 143 ? -27.719 14.003 28.955 1.00 97.06 143 LEU A O 1
ATOM 1204 N N . VAL A 1 144 ? -27.555 13.098 26.900 1.00 97.56 144 VAL A N 1
ATOM 1205 C CA . VAL A 1 144 ? -28.851 12.398 26.930 1.00 97.56 144 VAL A CA 1
ATOM 1206 C C . VAL A 1 144 ? -28.778 11.096 27.733 1.00 97.56 144 VAL A C 1
ATOM 1208 O O . VAL A 1 144 ? -29.662 10.819 28.540 1.00 97.56 144 VAL A O 1
ATOM 1211 N N . SER A 1 145 ? -27.748 10.274 27.510 1.00 97.44 145 SER A N 1
ATOM 1212 C CA . SER A 1 145 ? -27.584 8.977 28.169 1.00 97.44 145 SER A CA 1
ATOM 1213 C C . SER A 1 145 ? -26.108 8.573 28.307 1.00 97.44 145 SER A C 1
ATOM 1215 O O . SER A 1 145 ? -25.470 8.157 27.333 1.00 97.44 145 SER A O 1
ATOM 1217 N N . PRO A 1 146 ? -25.555 8.580 29.534 1.00 95.56 146 PRO A N 1
ATOM 1218 C CA . PRO A 1 146 ? -24.173 8.167 29.761 1.00 95.56 146 PRO A CA 1
ATOM 1219 C C . PRO A 1 146 ? -23.958 6.658 29.569 1.00 95.56 146 PRO A C 1
ATOM 1221 O O . PRO A 1 146 ? -22.828 6.235 29.331 1.00 95.56 146 PRO A O 1
ATOM 1224 N N . PHE A 1 147 ? -25.011 5.836 29.670 1.00 96.94 147 PHE A N 1
ATOM 1225 C CA . PHE A 1 147 ? -24.920 4.391 29.442 1.00 96.94 147 PH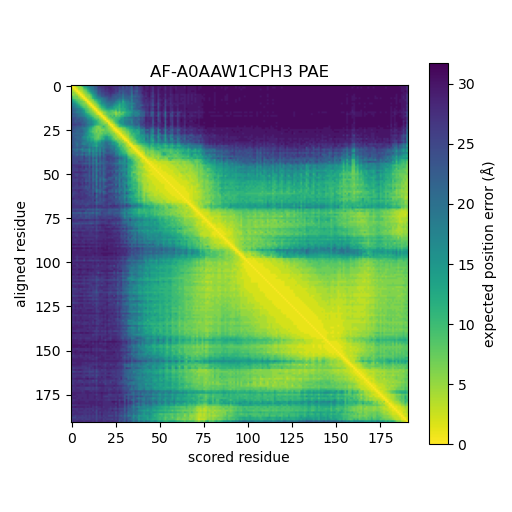E A CA 1
ATOM 1226 C C . PHE A 1 147 ? -24.695 4.074 27.958 1.00 96.94 147 PHE A C 1
ATOM 1228 O O . PHE A 1 147 ? -23.764 3.345 27.624 1.00 96.94 147 PHE A O 1
ATOM 1235 N N . LEU A 1 148 ? -25.481 4.689 27.065 1.00 96.69 148 LEU A N 1
ATOM 1236 C CA . LEU A 1 148 ? -25.337 4.499 25.616 1.00 96.69 148 LEU A CA 1
ATOM 1237 C C . LEU A 1 148 ? -24.006 5.043 25.094 1.00 96.69 148 LEU A C 1
ATOM 1239 O O . LEU A 1 148 ? -23.397 4.438 24.221 1.00 96.69 148 LEU A O 1
ATOM 1243 N N . TYR A 1 149 ? -23.526 6.151 25.661 1.00 97.12 149 TYR A N 1
ATOM 1244 C CA . TYR A 1 149 ? -22.208 6.694 25.337 1.00 97.12 149 TYR A CA 1
ATOM 1245 C C . TYR A 1 149 ? -21.073 5.696 25.615 1.00 97.12 149 TYR A C 1
ATOM 1247 O O . TYR A 1 149 ? -20.169 5.563 24.795 1.00 97.12 149 TYR A O 1
ATOM 1255 N N . LYS A 1 150 ? -21.122 4.974 26.746 1.00 95.62 150 LYS A N 1
ATOM 1256 C CA . LYS A 1 150 ? -20.118 3.946 27.069 1.00 95.62 150 LYS A CA 1
ATOM 1257 C C . LYS A 1 150 ? -20.146 2.811 26.049 1.00 95.62 150 LYS A C 1
ATOM 1259 O O . LYS A 1 150 ? -19.100 2.491 25.500 1.00 95.62 150 LYS A O 1
ATOM 1264 N N . ALA A 1 151 ? -21.337 2.298 25.743 1.00 94.12 151 ALA A N 1
ATOM 1265 C CA . ALA A 1 151 ? -21.510 1.241 24.750 1.00 94.12 151 ALA A CA 1
ATOM 1266 C C . ALA A 1 151 ? -21.025 1.665 23.349 1.00 94.12 151 ALA A C 1
ATOM 1268 O O . ALA A 1 151 ? -20.409 0.874 22.651 1.00 94.12 151 ALA A O 1
ATOM 1269 N N . ALA A 1 152 ? -21.250 2.920 22.946 1.00 94.62 152 ALA A N 1
ATOM 1270 C CA . ALA A 1 152 ? -20.840 3.426 21.633 1.00 94.62 152 ALA A CA 1
ATOM 1271 C C . ALA A 1 152 ? -19.319 3.630 21.474 1.00 94.62 152 ALA A C 1
ATOM 1273 O O . ALA A 1 152 ? -18.832 3.706 20.349 1.00 94.62 152 ALA A O 1
ATOM 1274 N N . ILE A 1 153 ? -18.570 3.770 22.574 1.00 94.81 153 ILE A N 1
ATOM 1275 C CA . ILE A 1 153 ? -17.106 3.950 22.549 1.00 94.81 153 ILE A CA 1
ATOM 1276 C C . ILE A 1 153 ? -16.363 2.615 22.577 1.00 94.81 153 ILE A C 1
ATOM 1278 O O . ILE A 1 153 ? -15.197 2.551 22.179 1.00 94.81 153 ILE A O 1
ATOM 1282 N N . GLU A 1 154 ? -17.009 1.558 23.061 1.00 93.19 154 GLU A N 1
ATOM 1283 C CA . GLU A 1 154 ? -16.426 0.224 23.076 1.00 93.19 154 GLU A CA 1
ATOM 1284 C C . GLU A 1 154 ? -16.091 -0.224 21.647 1.00 93.19 154 GLU A C 1
ATOM 1286 O O . GLU A 1 154 ? -16.902 -0.129 20.728 1.00 93.19 154 GLU A O 1
ATOM 1291 N N . ALA A 1 155 ? -14.855 -0.685 21.445 1.00 89.81 155 ALA A N 1
ATOM 1292 C CA . ALA A 1 155 ? -14.409 -1.158 20.144 1.00 89.81 155 ALA A CA 1
ATOM 1293 C C . ALA A 1 155 ? -15.088 -2.492 19.810 1.00 89.81 155 ALA A C 1
ATOM 1295 O O . ALA A 1 155 ? -15.047 -3.436 20.601 1.00 89.81 155 ALA A O 1
ATOM 1296 N N . GLU A 1 156 ? -15.659 -2.596 18.613 1.00 91.12 156 GLU A N 1
ATOM 1297 C CA . GLU A 1 156 ? -16.280 -3.833 18.151 1.00 91.12 156 GLU A CA 1
ATOM 1298 C C . GLU A 1 156 ? -15.224 -4.923 17.919 1.00 91.12 156 GLU A C 1
ATOM 1300 O O . GLU A 1 156 ? -14.402 -4.843 17.003 1.00 91.12 156 GLU A O 1
ATOM 1305 N N . SER A 1 157 ? -15.274 -5.994 18.714 1.00 86.31 157 SER A N 1
ATOM 1306 C CA . SER A 1 157 ? -14.363 -7.141 18.577 1.00 86.31 157 SER A CA 1
ATOM 1307 C C . SER A 1 157 ? -14.502 -7.869 17.237 1.00 86.31 157 SER A C 1
ATOM 1309 O O . SER A 1 157 ? -13.568 -8.533 16.797 1.00 86.31 157 SER A O 1
ATOM 1311 N N . ASN A 1 158 ? -15.661 -7.743 16.587 1.00 88.56 158 ASN A N 1
ATOM 1312 C CA . ASN A 1 158 ? -16.023 -8.496 15.385 1.00 88.56 158 ASN A CA 1
ATOM 1313 C C . ASN A 1 158 ? -15.685 -7.757 14.081 1.00 88.56 158 ASN A C 1
ATOM 1315 O O . ASN A 1 158 ? -15.949 -8.281 13.001 1.00 88.56 158 ASN A O 1
ATOM 1319 N N . PHE A 1 159 ? -15.103 -6.556 14.158 1.00 89.81 159 PHE A N 1
ATOM 1320 C CA . PHE A 1 159 ? -14.755 -5.770 12.972 1.00 89.81 159 PHE A CA 1
ATOM 1321 C C . PHE A 1 159 ? -13.591 -6.380 12.170 1.00 89.81 159 PHE A C 1
ATOM 1323 O O . PHE A 1 159 ? -13.487 -6.190 10.959 1.00 89.81 159 PHE A O 1
ATOM 1330 N N . LEU A 1 160 ? -12.704 -7.133 12.830 1.00 90.69 160 LEU A N 1
ATOM 1331 C CA . LEU A 1 160 ? -11.555 -7.775 12.196 1.00 90.69 160 LEU A CA 1
ATOM 1332 C C . LEU A 1 160 ? -11.793 -9.289 12.067 1.00 90.69 160 LEU A C 1
ATOM 1334 O O . LEU A 1 160 ? -12.138 -9.925 13.061 1.00 90.69 160 LEU A O 1
ATOM 1338 N N . PRO A 1 161 ? -11.563 -9.902 10.887 1.00 92.06 161 PRO A N 1
ATOM 1339 C CA . PRO A 1 161 ? -10.946 -9.330 9.686 1.00 92.06 161 PRO A CA 1
ATOM 1340 C C . PRO A 1 161 ? -11.948 -8.662 8.719 1.00 92.06 161 PRO A C 1
ATOM 1342 O O . PRO A 1 161 ? -12.813 -9.324 8.149 1.00 92.06 161 PRO A O 1
ATOM 1345 N N . PHE A 1 162 ? -11.756 -7.370 8.440 1.00 94.12 162 PHE A N 1
ATOM 1346 C CA . PHE A 1 162 ? -12.496 -6.645 7.402 1.00 94.12 162 PHE A CA 1
ATOM 1347 C C . PHE A 1 162 ? -11.941 -6.968 6.005 1.00 94.12 162 PHE A C 1
ATOM 1349 O O . PHE A 1 162 ? -10.731 -6.891 5.779 1.00 94.12 162 PHE A O 1
ATOM 1356 N N . LYS A 1 163 ? -12.818 -7.309 5.053 1.00 94.81 163 LYS A N 1
ATOM 1357 C CA . LYS A 1 163 ? -12.471 -7.532 3.640 1.00 94.81 163 LYS A CA 1
ATOM 1358 C C . LYS A 1 163 ? -13.368 -6.682 2.747 1.00 94.81 163 LYS A C 1
ATOM 1360 O O . LYS A 1 163 ? -14.587 -6.761 2.851 1.00 94.81 163 LYS A O 1
ATOM 1365 N N . ALA A 1 164 ? -12.760 -5.926 1.840 1.00 95.31 164 ALA A N 1
ATOM 1366 C CA . ALA A 1 164 ? -13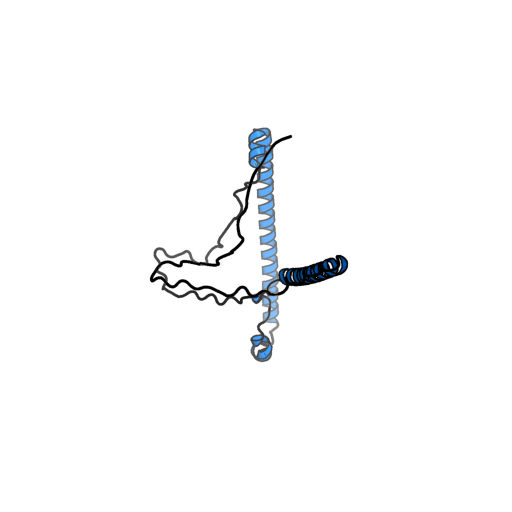.451 -5.174 0.801 1.00 95.31 164 ALA A CA 1
ATOM 1367 C C . ALA A 1 164 ? -12.803 -5.471 -0.554 1.00 95.31 164 ALA A C 1
ATOM 1369 O O . ALA A 1 164 ? -11.578 -5.510 -0.663 1.00 95.31 164 ALA A O 1
ATOM 1370 N N . VAL A 1 165 ? -13.632 -5.687 -1.573 1.00 95.38 165 VAL A N 1
ATOM 1371 C CA . VAL A 1 165 ? -13.193 -5.830 -2.964 1.00 95.38 165 VAL A CA 1
ATOM 1372 C C . VAL A 1 165 ? -13.376 -4.477 -3.646 1.00 95.38 165 VAL A C 1
ATOM 1374 O O . VAL A 1 165 ? -14.381 -3.803 -3.424 1.00 95.38 165 VAL A O 1
ATOM 1377 N N . GLY A 1 166 ? -12.382 -4.057 -4.429 1.00 94.75 166 GLY A N 1
ATOM 1378 C CA . GLY A 1 166 ? -12.457 -2.812 -5.191 1.00 94.75 166 GLY A CA 1
ATOM 1379 C C . GLY A 1 166 ? -13.554 -2.850 -6.265 1.00 94.75 166 GLY A C 1
ATOM 1380 O O . GLY A 1 166 ? -14.032 -3.928 -6.623 1.00 94.75 166 GLY A O 1
ATOM 1381 N N . PRO A 1 167 ? -13.961 -1.687 -6.794 1.00 96.25 167 PRO A N 1
ATOM 1382 C CA . PRO A 1 167 ? -14.909 -1.637 -7.900 1.00 96.25 167 PRO A CA 1
ATOM 1383 C C . PRO A 1 167 ? -14.323 -2.309 -9.151 1.00 96.25 167 PRO A C 1
ATOM 1385 O O . PRO A 1 167 ? -13.132 -2.185 -9.435 1.00 96.25 167 PRO A O 1
ATOM 1388 N N . VAL A 1 168 ? -15.178 -3.000 -9.903 1.00 95.50 168 VAL A N 1
ATOM 1389 C CA . VAL A 1 168 ? -14.853 -3.581 -11.214 1.00 95.50 168 VAL A CA 1
ATOM 1390 C C . VAL A 1 168 ? -15.133 -2.571 -12.329 1.00 95.50 168 VAL A C 1
ATOM 1392 O O . VAL A 1 168 ? -16.013 -1.724 -12.184 1.00 95.50 168 VAL A O 1
ATOM 1395 N N . GLU A 1 169 ? -14.403 -2.655 -13.445 1.00 95.44 169 GLU A N 1
ATOM 1396 C CA . GLU A 1 169 ? -14.632 -1.781 -14.610 1.00 95.44 169 GLU A CA 1
ATOM 1397 C C . GLU A 1 169 ? -16.022 -1.989 -15.221 1.00 95.44 169 GLU A C 1
ATOM 1399 O O . GLU A 1 169 ? -16.696 -1.030 -15.593 1.00 95.44 169 GLU A O 1
ATOM 1404 N N . THR A 1 170 ? -16.457 -3.249 -15.301 1.00 95.06 170 THR A N 1
ATOM 1405 C CA . THR A 1 170 ? -17.784 -3.645 -15.778 1.00 95.06 170 THR A CA 1
ATOM 1406 C C . THR A 1 170 ? -18.450 -4.567 -14.758 1.00 95.06 170 THR A C 1
ATOM 1408 O O . THR A 1 170 ? -17.778 -5.426 -14.181 1.00 95.06 170 THR A O 1
ATOM 1411 N N . PRO A 1 171 ? -19.754 -4.388 -14.484 1.00 93.62 171 PRO A N 1
ATOM 1412 C CA . PRO A 1 171 ? -20.474 -5.263 -13.571 1.00 93.62 171 PRO A CA 1
ATOM 1413 C C . PRO A 1 171 ? -20.572 -6.689 -14.142 1.00 93.62 171 PRO A C 1
ATOM 1415 O O . PRO A 1 171 ? -20.546 -6.866 -15.363 1.00 93.62 171 PRO A O 1
ATOM 1418 N N . PRO A 1 172 ? -20.701 -7.710 -13.278 1.00 92.88 172 PRO A N 1
ATOM 1419 C CA . PRO A 1 172 ? -20.813 -9.093 -13.719 1.00 92.88 172 PRO A CA 1
ATOM 1420 C C . PRO A 1 172 ? -22.090 -9.311 -14.538 1.00 92.88 172 PRO A C 1
ATOM 1422 O O . PRO A 1 172 ? -23.158 -8.801 -14.201 1.00 92.88 172 PRO A O 1
ATOM 1425 N N . ILE A 1 173 ? -21.972 -10.106 -15.599 1.00 94.38 173 ILE A N 1
ATOM 1426 C CA . ILE A 1 173 ? -23.109 -10.540 -16.412 1.00 94.38 173 ILE A CA 1
ATOM 1427 C C . ILE A 1 173 ? -23.818 -11.683 -15.679 1.00 94.38 173 ILE A C 1
ATOM 1429 O O . ILE A 1 173 ? -23.181 -12.639 -15.231 1.00 94.38 173 ILE A O 1
ATOM 1433 N N . GLU A 1 174 ? -25.142 -11.599 -15.555 1.00 93.25 174 GLU A N 1
ATOM 1434 C CA . GLU A 1 174 ? -25.941 -12.658 -14.939 1.00 93.25 174 GLU A CA 1
ATOM 1435 C C . GLU A 1 174 ? -25.855 -13.958 -15.753 1.00 93.25 174 GLU A C 1
ATOM 1437 O O . GLU A 1 174 ? -26.022 -13.945 -16.972 1.00 93.25 174 GLU A O 1
ATOM 1442 N N . LYS A 1 175 ? -25.644 -15.093 -15.070 1.00 92.50 175 LYS A N 1
ATOM 1443 C CA . LYS A 1 175 ? -25.592 -16.446 -15.668 1.00 92.50 175 LYS A CA 1
ATOM 1444 C C . LYS A 1 175 ? -24.530 -16.610 -16.764 1.00 92.50 175 LYS A C 1
ATOM 1446 O O . LYS A 1 175 ? -24.737 -17.336 -17.732 1.00 92.50 175 LYS A O 1
ATOM 1451 N N . PHE A 1 176 ? -23.399 -15.924 -16.623 1.00 93.62 176 PHE A N 1
ATOM 1452 C CA . PHE A 1 176 ? -22.256 -16.162 -17.491 1.00 93.62 176 PHE A CA 1
ATOM 1453 C C . PHE A 1 176 ? -21.548 -17.465 -17.097 1.00 93.62 176 PHE A C 1
ATOM 1455 O O . PHE A 1 176 ? -20.887 -17.527 -16.058 1.00 93.62 176 PHE A O 1
ATOM 1462 N N . ASP A 1 177 ? -21.669 -18.487 -17.943 1.00 92.06 177 ASP A N 1
ATOM 1463 C CA . ASP A 1 177 ? -20.924 -19.736 -17.792 1.00 92.06 177 ASP A CA 1
ATOM 1464 C C . ASP A 1 177 ? -19.482 -19.514 -18.256 1.00 92.06 177 ASP A C 1
ATOM 1466 O O . ASP A 1 177 ? -19.194 -19.345 -19.444 1.00 92.06 177 ASP A O 1
ATOM 1470 N N . SER A 1 178 ? -18.566 -19.459 -17.289 1.00 89.81 178 SER A N 1
ATOM 1471 C CA . SER A 1 178 ? -17.140 -19.309 -17.572 1.00 89.81 178 SER A CA 1
ATOM 1472 C C . SER A 1 178 ? -16.576 -20.634 -18.092 1.00 89.81 178 SER A C 1
ATOM 1474 O O . SER A 1 178 ? -16.947 -21.683 -17.570 1.00 89.81 178 SER A O 1
ATOM 1476 N N . PRO A 1 179 ? -15.693 -20.616 -19.106 1.00 94.12 179 PRO A N 1
ATOM 1477 C CA . PRO A 1 179 ? -15.088 -21.838 -19.621 1.00 94.12 179 PRO A CA 1
ATOM 1478 C C . PRO A 1 179 ? -14.214 -22.507 -18.555 1.00 94.12 179 PRO A C 1
ATOM 1480 O O . PRO A 1 179 ? -13.516 -21.826 -17.799 1.00 94.12 179 PRO A O 1
ATOM 1483 N N . ASP A 1 180 ? -14.224 -23.839 -18.534 1.00 91.25 180 ASP A N 1
ATOM 1484 C CA . ASP A 1 180 ? -13.395 -24.623 -17.620 1.00 91.25 180 ASP A CA 1
ATOM 1485 C C . ASP A 1 180 ? -11.901 -24.472 -17.944 1.00 91.25 180 ASP A C 1
ATOM 1487 O O . ASP A 1 180 ? -11.489 -24.418 -19.107 1.00 91.25 180 ASP A O 1
ATOM 1491 N N . GLY A 1 181 ? -11.071 -24.443 -16.899 1.00 90.44 181 GLY A N 1
ATOM 1492 C CA . GLY A 1 181 ? -9.617 -24.373 -17.015 1.00 90.44 181 GLY A CA 1
ATOM 1493 C C . GLY A 1 181 ? -8.902 -24.860 -15.755 1.00 90.44 181 GLY A C 1
ATOM 1494 O O . GLY A 1 181 ? -9.456 -24.834 -14.657 1.00 90.44 181 GLY A O 1
ATOM 1495 N N . GLU A 1 182 ? -7.655 -25.307 -15.913 1.00 92.00 182 GLU A N 1
ATOM 1496 C CA . GLU A 1 182 ? -6.809 -25.750 -14.802 1.00 92.00 182 GLU A CA 1
ATOM 1497 C C . GLU A 1 182 ? -6.016 -24.575 -14.211 1.00 92.00 182 GLU A C 1
ATOM 1499 O O . GLU A 1 182 ? -5.328 -23.844 -14.927 1.00 92.00 182 GLU A O 1
ATOM 1504 N N . TYR A 1 183 ? -6.076 -24.407 -12.886 1.00 92.12 183 TYR A N 1
ATOM 1505 C CA . TYR A 1 183 ? -5.229 -23.454 -12.170 1.00 92.12 183 TYR A CA 1
ATOM 1506 C C . TYR A 1 183 ? -3.943 -24.141 -11.698 1.00 92.12 183 TYR A C 1
ATOM 1508 O O . TYR A 1 183 ? -3.963 -24.948 -10.769 1.00 92.12 183 TYR A O 1
ATOM 1516 N N . ASN A 1 184 ? -2.818 -23.776 -12.312 1.00 94.25 184 ASN A N 1
ATOM 1517 C CA . ASN A 1 184 ? -1.492 -24.235 -11.909 1.00 94.25 184 ASN A CA 1
ATOM 1518 C C . ASN A 1 184 ? -0.779 -23.139 -11.110 1.00 94.25 184 ASN A C 1
ATOM 1520 O O . ASN A 1 184 ? -0.479 -22.072 -11.641 1.00 94.25 184 ASN A O 1
ATOM 1524 N N . ASP A 1 185 ? -0.483 -23.408 -9.836 1.00 92.81 185 ASP A N 1
ATOM 1525 C CA . ASP A 1 185 ? 0.284 -22.490 -8.992 1.00 92.81 185 ASP A CA 1
ATOM 1526 C C . ASP A 1 185 ? 1.783 -22.565 -9.332 1.00 92.81 185 ASP A C 1
ATOM 1528 O O . ASP A 1 185 ? 2.468 -23.534 -9.002 1.00 92.81 185 ASP A O 1
ATOM 1532 N N . ILE A 1 186 ? 2.294 -21.526 -9.999 1.00 93.44 186 ILE A N 1
ATOM 1533 C CA . ILE A 1 186 ? 3.706 -21.383 -10.403 1.00 93.44 186 ILE A CA 1
ATOM 1534 C C . ILE A 1 186 ? 4.476 -20.509 -9.387 1.00 93.44 186 ILE A C 1
ATOM 1536 O O . ILE A 1 186 ? 5.565 -20.001 -9.668 1.00 93.44 186 ILE A O 1
ATOM 1540 N N . SER A 1 187 ? 3.926 -20.282 -8.189 1.00 90.56 187 SER A N 1
ATOM 1541 C CA . SER A 1 187 ? 4.598 -19.479 -7.169 1.00 90.56 187 SER A CA 1
ATOM 1542 C C . SER A 1 187 ? 5.943 -20.095 -6.753 1.00 90.56 187 SER A C 1
ATOM 1544 O O . SER A 1 187 ? 6.084 -21.295 -6.499 1.00 90.56 187 SER A O 1
ATOM 1546 N N . LYS A 1 188 ? 6.981 -19.250 -6.692 1.00 88.88 188 LYS A N 1
ATOM 1547 C CA . LYS A 1 188 ? 8.325 -19.674 -6.280 1.00 88.88 188 LYS A CA 1
ATOM 1548 C C . LYS A 1 188 ? 8.313 -20.036 -4.794 1.00 88.88 188 LYS A C 1
ATOM 1550 O O . LYS A 1 188 ? 8.009 -19.195 -3.946 1.00 88.88 188 LYS A O 1
ATOM 1555 N N . LYS A 1 189 ? 8.681 -21.278 -4.478 1.00 87.69 189 LYS A N 1
ATOM 1556 C CA . LYS A 1 189 ? 8.891 -21.736 -3.099 1.00 87.69 189 LYS A CA 1
ATOM 1557 C C . LYS A 1 189 ? 10.283 -21.308 -2.626 1.00 87.69 189 LYS A C 1
ATOM 1559 O O . LYS A 1 189 ? 11.261 -21.486 -3.346 1.00 87.69 189 LYS A O 1
ATOM 1564 N N . TRP A 1 190 ? 10.339 -20.712 -1.438 1.00 80.31 190 TRP A N 1
ATOM 1565 C CA . TRP A 1 190 ? 11.560 -20.248 -0.778 1.00 80.31 190 TRP A CA 1
ATOM 1566 C C . TRP A 1 190 ? 11.676 -21.028 0.538 1.00 80.31 190 TRP A C 1
ATOM 1568 O O . TRP A 1 190 ? 10.950 -20.697 1.480 1.00 80.31 190 TRP A O 1
ATOM 1578 N N . ASP A 1 191 ? 12.505 -22.077 0.549 1.00 75.00 191 ASP A N 1
ATOM 1579 C CA . ASP A 1 191 ? 12.772 -22.961 1.701 1.00 75.00 191 ASP A CA 1
ATOM 1580 C C . ASP A 1 191 ? 14.088 -22.596 2.414 1.00 75.00 191 ASP A C 1
ATOM 1582 O O . ASP A 1 191 ? 15.047 -22.178 1.720 1.00 75.00 191 ASP A O 1
#

Secondary structure (DSSP, 8-state):
----------------B--SSS---B------PPPPPPPPPPPHHHHHHHHHHHHHHHHHHHHHHHHHHTSPPP-TTTSPPHHHHHTHHHH---PPPPHHHHHHHHHHHHHHHHHHHHHHHHHHHHHHHHHHHHHHHHHHHHHH-HHHHHHHHS--TTS-S---PPPPSSPPPTT--PPP------PPP--

Organism: NCBI:txid488301

Nearest PDB structures (foldseek):
  8oin-assembly1_Bp  TM=8.561E-01  e=1.522E-07  Sus scrofa
  7ods-assembly1_8  TM=9.527E-01  e=3.086E-05  Homo sapiens